Protein AF-A0A2D5C8Y4-F1 (afdb_monomer)

pLDDT: mean 77.14, std 19.07, range [32.47, 97.12]

Mean predicted aligned error: 12.43 Å

Solvent-accessible surface area (backbone atoms only — not comparable to full-atom values): 14912 Å² total; per-residue (Å²): 131,65,64,30,57,48,79,46,76,83,93,67,94,67,87,89,48,80,72,40,77,46,82,53,100,89,55,40,37,26,31,77,44,78,56,98,86,34,35,31,34,42,40,82,55,46,48,65,60,50,42,77,75,70,56,71,78,81,71,60,92,90,50,82,94,45,82,75,55,50,64,60,58,63,44,79,77,45,73,86,49,92,28,83,61,67,48,52,40,46,63,78,60,46,73,66,55,51,54,50,42,43,74,73,70,47,87,85,79,82,70,42,45,46,75,41,78,68,65,75,53,82,88,84,65,94,47,85,91,63,55,79,66,65,61,31,35,33,42,42,54,68,76,48,51,51,48,53,52,52,32,52,79,66,72,43,88,34,74,29,57,15,69,69,52,43,38,43,53,46,42,24,68,74,69,70,42,51,57,48,74,35,72,70,74,52,45,63,82,55,85,78,85,69,53,43,24,42,34,27,48,40,70,60,91,94,40,77,68,45,32,43,47,35,33,32,57,30,93,54,44,65,59,54,52,50,48,37,56,78,69,66,55,45,59,36,73,87,30,44,75,47,77,40,58,42,89,107

Foldseek 3Di:
DDQQKDKAADDDPDDQDAQDWDDDPVWIWGFPDDDPRITIIGTPDGPVVCCVPPNDLDDQPPDDDDPVVSVLQPACVVVPADASGDALLCSVDHPVNVVVCVVVVDDDADKDKDQDPQVNDDFDDDDLVPGQDRKIKIAGDPVRLVVQVVCVVVVNAAEARHPRRQQLNQCCVVVVDRTDIGSDQQAAPPDRRGHQKYKHFAEDPPDSVVRVVCNQVNPCVVVVVVVCVVVVFAGDSNTDMDMTGGPD

Radius of gyration: 19.9 Å; Cα contacts (8 Å, |Δi|>4): 360; chains: 1; bounding box: 45×40×56 Å

Sequence (248 aa):
MGNNIAKCLIRSTDRKVLNKKYELENFEFKIIKIENNTFHIHTNLAINEIIDKYGKTPLPPYIEDNSKKYKYYNNQFSSGGFSVASPTAGLHFTNKQIKILKKLGHDFVYINLDVNVDTFKPVTSKFLEDHDIHEEYYDIDESDFNKILKAKNKNINIYCIGTTSLRAVESAYLSGNLNGRTDYFIFPDTKINIPDYLITNFHAPKSSLLSIVANVYGAGWPKLYQYALNSGLKFLSFGDAVIFKVNE

Nearest PDB structures (foldseek):
  1wdi-assembly1_A  TM=7.616E-01  e=1.615E-11  Thermus thermophilus
  7une-assembly1_N  TM=6.429E-01  e=8.638E-01  Bos taurus
  9bra-assembly1_2  TM=6.412E-01  e=1.840E+00  Mus musculus
  7uzf-assembly1_C  TM=6.031E-01  e=1.960E+00  Rattus norvegicus
  8uiu-assembly1_C  TM=5.298E-01  e=6.093E+00  Neobacillus niacini

Structure (mmCIF, N/CA/C/O backbone):
data_AF-A0A2D5C8Y4-F1
#
_entry.id   AF-A0A2D5C8Y4-F1
#
loop_
_atom_site.group_PDB
_atom_site.id
_atom_site.type_symbol
_atom_site.label_atom_id
_atom_site.label_alt_id
_atom_site.label_comp_id
_atom_site.label_asym_id
_atom_site.label_entity_id
_atom_site.label_seq_id
_atom_site.pdbx_PDB_ins_code
_atom_site.Cartn_x
_atom_site.Cartn_y
_atom_site.Cartn_z
_atom_site.occupancy
_atom_site.B_iso_or_equiv
_atom_site.auth_seq_id
_atom_site.auth_comp_id
_atom_site.auth_asym_id
_atom_site.auth_atom_id
_atom_site.pdbx_PDB_model_num
ATOM 1 N N . MET A 1 1 ? 15.181 11.841 -17.925 1.00 44.88 1 MET A N 1
ATOM 2 C CA . MET A 1 1 ? 15.649 10.724 -18.780 1.00 44.88 1 MET A CA 1
ATOM 3 C C . MET A 1 1 ? 14.701 10.644 -19.967 1.00 44.88 1 MET A C 1
ATOM 5 O O . MET A 1 1 ? 13.525 10.897 -19.762 1.00 44.88 1 MET A O 1
ATOM 9 N N . GLY A 1 2 ? 15.193 10.433 -21.192 1.00 54.25 2 GLY A N 1
ATOM 10 C CA . GLY A 1 2 ? 14.342 10.494 -22.391 1.00 54.25 2 GLY A CA 1
ATOM 11 C C . GLY A 1 2 ? 13.210 9.463 -22.358 1.00 54.25 2 GLY A C 1
ATOM 12 O O . GLY A 1 2 ? 13.415 8.363 -21.848 1.00 54.25 2 GLY A O 1
ATOM 13 N N . ASN A 1 3 ? 12.055 9.807 -22.940 1.00 78.12 3 ASN A N 1
ATOM 14 C CA . ASN A 1 3 ? 10.843 8.971 -22.995 1.00 78.12 3 ASN A CA 1
ATOM 15 C C . ASN A 1 3 ? 11.040 7.581 -23.626 1.00 78.12 3 ASN A C 1
ATOM 17 O O . ASN A 1 3 ? 10.109 6.789 -23.613 1.00 78.12 3 ASN A O 1
ATOM 21 N N . ASN A 1 4 ? 12.220 7.270 -24.165 1.00 89.19 4 ASN A N 1
ATOM 22 C CA . ASN A 1 4 ? 12.513 6.038 -24.895 1.00 89.19 4 ASN A CA 1
ATOM 23 C C . ASN A 1 4 ? 13.393 5.062 -24.092 1.00 89.19 4 ASN A C 1
ATOM 25 O O . ASN A 1 4 ? 13.780 4.014 -24.616 1.00 89.19 4 ASN A O 1
ATOM 29 N N . ILE A 1 5 ? 13.750 5.391 -22.843 1.00 89.75 5 ILE A N 1
ATOM 30 C CA . ILE A 1 5 ? 14.576 4.540 -21.974 1.00 89.75 5 ILE A CA 1
ATOM 31 C C . ILE A 1 5 ? 13.728 3.969 -20.839 1.00 89.75 5 ILE A C 1
ATOM 33 O O . ILE A 1 5 ? 13.062 4.720 -20.133 1.00 89.75 5 ILE A O 1
ATOM 37 N N . ALA A 1 6 ? 13.816 2.657 -20.612 1.00 83.81 6 ALA A N 1
ATOM 38 C CA . ALA A 1 6 ? 13.156 1.985 -19.493 1.00 83.81 6 ALA A CA 1
ATOM 39 C C . ALA A 1 6 ? 14.076 0.977 -18.798 1.00 83.81 6 ALA A C 1
ATOM 41 O O . ALA A 1 6 ? 14.941 0.363 -19.426 1.00 83.81 6 ALA A O 1
ATOM 42 N N . LYS A 1 7 ? 13.849 0.780 -17.497 1.00 81.56 7 LYS A N 1
ATOM 43 C CA . LYS A 1 7 ? 14.389 -0.329 -16.702 1.00 81.56 7 LYS A CA 1
ATOM 44 C C . LYS A 1 7 ? 13.347 -1.456 -16.695 1.00 81.56 7 LYS A C 1
ATOM 46 O O . LYS A 1 7 ? 12.185 -1.198 -16.406 1.00 81.56 7 LYS A O 1
ATOM 51 N N . CYS A 1 8 ? 13.728 -2.686 -17.037 1.00 77.12 8 CYS A N 1
ATOM 52 C CA . CYS A 1 8 ? 12.790 -3.805 -17.192 1.00 77.12 8 CYS A CA 1
ATOM 53 C C . CYS A 1 8 ? 13.445 -5.180 -16.964 1.00 77.12 8 CYS A C 1
ATOM 55 O O . CYS A 1 8 ? 14.671 -5.313 -16.982 1.00 77.12 8 CYS A O 1
ATOM 57 N N . LEU A 1 9 ? 12.624 -6.223 -16.802 1.00 77.12 9 LEU A N 1
ATOM 58 C CA . LEU A 1 9 ? 13.051 -7.617 -16.968 1.00 77.12 9 LEU A CA 1
ATOM 59 C C . LEU A 1 9 ? 12.741 -8.092 -18.387 1.00 77.12 9 LEU A C 1
ATOM 61 O O . LEU A 1 9 ? 11.693 -7.773 -18.943 1.00 77.12 9 LEU A O 1
ATOM 65 N N . ILE A 1 10 ? 13.628 -8.915 -18.949 1.00 81.81 10 ILE A N 1
ATOM 66 C CA . ILE A 1 10 ? 13.452 -9.506 -20.279 1.00 81.81 10 ILE A CA 1
ATOM 67 C C . ILE A 1 10 ? 13.330 -11.022 -20.139 1.00 81.81 10 ILE A C 1
ATOM 69 O O . ILE A 1 10 ? 14.315 -11.723 -19.885 1.00 81.81 10 ILE A O 1
ATOM 73 N N . ARG A 1 11 ? 12.121 -11.546 -20.362 1.00 79.38 11 ARG A N 1
ATOM 74 C CA . ARG A 1 11 ? 11.873 -12.988 -20.474 1.00 79.38 11 ARG A CA 1
ATOM 75 C C . ARG A 1 11 ? 12.040 -13.417 -21.933 1.00 79.38 11 ARG A C 1
ATOM 77 O O . ARG A 1 11 ? 11.183 -13.154 -22.762 1.00 79.38 11 ARG A O 1
ATOM 84 N N . SER A 1 12 ? 13.152 -14.076 -22.239 1.00 80.56 12 SER A N 1
ATOM 85 C CA . SER A 1 12 ? 13.439 -14.650 -23.562 1.00 80.56 12 SER A CA 1
ATOM 86 C C . SER A 1 12 ? 14.371 -15.854 -23.414 1.00 80.56 12 SER A C 1
ATOM 88 O O . SER A 1 12 ? 15.114 -15.934 -22.431 1.00 80.56 12 SER A O 1
ATOM 90 N N . THR A 1 13 ? 14.354 -16.782 -24.368 1.00 77.56 13 THR A N 1
ATOM 91 C CA . THR A 1 13 ? 15.360 -17.851 -24.498 1.00 77.56 13 THR A CA 1
ATOM 92 C C . THR A 1 13 ? 16.686 -17.330 -25.047 1.00 77.56 13 THR A C 1
ATOM 94 O O . THR A 1 13 ? 17.729 -17.932 -24.806 1.00 77.56 13 THR A O 1
ATOM 97 N N . ASP A 1 14 ? 16.677 -16.177 -25.715 1.00 79.19 14 ASP A N 1
ATOM 98 C CA . ASP A 1 14 ? 17.872 -15.601 -26.316 1.00 79.19 14 ASP A CA 1
ATOM 99 C C . ASP A 1 14 ? 18.858 -15.078 -25.274 1.00 79.19 14 ASP A C 1
ATOM 101 O O . ASP A 1 14 ? 18.507 -14.639 -24.166 1.00 79.19 14 ASP A O 1
ATOM 105 N N . ARG A 1 15 ? 20.133 -15.061 -25.669 1.00 81.69 15 ARG A N 1
ATOM 106 C CA . ARG A 1 15 ? 21.187 -14.420 -24.888 1.00 81.69 15 ARG A CA 1
ATOM 107 C C . ARG A 1 15 ? 20.958 -12.906 -24.866 1.00 81.69 15 ARG A C 1
ATOM 109 O O . ARG A 1 15 ? 20.874 -12.265 -25.917 1.00 81.69 15 ARG A O 1
ATOM 116 N N . LYS A 1 16 ? 20.890 -12.340 -23.658 1.00 88.31 16 LYS A N 1
ATOM 117 C CA . LYS A 1 16 ? 20.788 -10.896 -23.409 1.00 88.31 16 LYS A CA 1
ATOM 118 C C . LYS A 1 16 ? 22.196 -10.306 -23.439 1.00 88.31 16 LYS A C 1
ATOM 120 O O . LYS A 1 16 ? 23.009 -10.629 -22.578 1.00 88.31 16 LYS A O 1
ATOM 125 N N . VAL A 1 17 ? 22.508 -9.520 -24.464 1.00 90.56 17 VAL A N 1
ATOM 126 C CA . VAL A 1 17 ? 23.856 -9.001 -24.729 1.00 90.56 17 VAL A CA 1
ATOM 127 C C . VAL A 1 17 ? 23.817 -7.480 -24.723 1.00 90.56 17 VAL A C 1
ATOM 129 O O . VAL A 1 17 ? 22.970 -6.869 -25.375 1.00 90.56 17 VAL A O 1
ATOM 132 N N . LEU A 1 18 ? 24.747 -6.870 -23.987 1.00 91.12 18 LEU A N 1
ATOM 133 C CA . LEU A 1 18 ? 24.910 -5.421 -23.948 1.00 91.12 18 LEU A CA 1
ATOM 134 C C . LEU A 1 18 ? 25.165 -4.883 -25.361 1.00 91.12 18 LEU A C 1
ATOM 136 O O . LEU A 1 18 ? 25.917 -5.470 -26.134 1.00 91.12 18 LEU A O 1
ATOM 140 N N . ASN A 1 19 ? 24.539 -3.761 -25.695 1.00 90.19 19 ASN A N 1
ATOM 141 C CA . ASN A 1 19 ? 24.585 -3.104 -26.997 1.00 90.19 19 ASN A CA 1
ATOM 142 C C . ASN A 1 19 ? 24.020 -3.898 -28.184 1.00 90.19 19 ASN A C 1
ATOM 144 O O . ASN A 1 19 ? 24.042 -3.384 -29.304 1.00 90.19 19 ASN A O 1
ATOM 148 N N . LYS A 1 20 ? 23.461 -5.092 -27.970 1.00 90.88 20 LYS A N 1
ATOM 149 C CA . LYS A 1 20 ? 22.749 -5.813 -29.024 1.00 90.88 20 LYS A CA 1
ATOM 150 C C . LYS A 1 20 ? 21.377 -5.178 -29.262 1.00 90.88 20 LYS A C 1
ATOM 152 O O . LYS A 1 20 ? 20.681 -4.810 -28.312 1.00 90.88 20 LYS A O 1
ATOM 157 N N . LYS A 1 21 ? 21.019 -5.057 -30.540 1.00 92.00 21 LYS A N 1
ATOM 158 C CA . LYS A 1 21 ? 19.693 -4.653 -31.007 1.00 92.00 21 LYS A CA 1
ATOM 159 C C . LYS A 1 21 ? 18.791 -5.885 -31.103 1.00 92.00 21 LYS A C 1
ATOM 161 O O . LYS A 1 21 ? 19.231 -6.936 -31.571 1.00 92.00 21 LYS A O 1
ATOM 166 N N . TYR A 1 22 ? 17.560 -5.743 -30.638 1.00 91.06 22 TYR A N 1
ATOM 167 C CA . TYR A 1 22 ? 16.509 -6.749 -30.669 1.00 91.06 22 TYR A CA 1
ATOM 168 C C . TYR A 1 22 ? 15.324 -6.162 -31.424 1.00 91.06 22 TYR A C 1
ATOM 170 O O . TYR A 1 22 ? 14.857 -5.072 -31.092 1.00 91.06 22 TYR A O 1
ATOM 178 N N . GLU A 1 23 ? 14.860 -6.882 -32.437 1.00 91.44 23 GLU A N 1
ATOM 179 C CA . GLU A 1 23 ? 13.726 -6.490 -33.270 1.00 91.44 23 GLU A CA 1
ATOM 180 C C . GLU A 1 23 ? 12.550 -7.405 -32.927 1.00 91.44 23 GLU A C 1
ATOM 182 O O . GLU A 1 23 ? 12.668 -8.629 -32.986 1.00 91.44 23 GLU A O 1
ATOM 187 N N . LEU A 1 24 ? 11.443 -6.807 -32.492 1.00 88.44 24 LEU A N 1
ATOM 188 C CA . LEU A 1 24 ? 10.166 -7.480 -32.276 1.00 88.44 24 LEU A CA 1
ATOM 189 C C . LEU A 1 24 ? 9.207 -7.051 -33.390 1.00 88.44 24 LEU A C 1
ATOM 191 O O . LEU A 1 24 ? 9.425 -6.035 -34.043 1.00 88.44 24 LEU A O 1
ATOM 195 N N . GLU A 1 25 ? 8.094 -7.765 -33.555 1.00 86.81 25 GLU A N 1
ATOM 196 C CA . GLU A 1 25 ? 7.068 -7.413 -34.552 1.00 86.81 25 GLU A CA 1
ATOM 197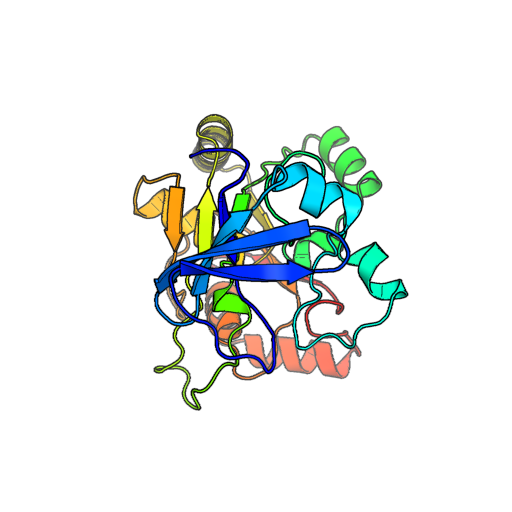 C C . GLU A 1 25 ? 6.522 -5.981 -34.385 1.00 86.81 25 GLU A C 1
ATOM 199 O O . GLU A 1 25 ? 6.120 -5.349 -35.357 1.00 86.81 25 GLU A O 1
ATOM 204 N N . ASN A 1 26 ? 6.521 -5.460 -33.152 1.00 89.38 26 ASN A N 1
ATOM 205 C CA . ASN A 1 26 ? 5.845 -4.211 -32.792 1.00 89.38 26 ASN A CA 1
ATOM 206 C C . ASN A 1 26 ? 6.779 -3.020 -32.529 1.00 89.38 26 ASN A C 1
ATOM 208 O O . ASN A 1 26 ? 6.343 -1.874 -32.641 1.00 89.38 26 ASN A O 1
ATOM 212 N N . PHE A 1 27 ? 8.016 -3.276 -32.100 1.00 92.44 27 PHE A N 1
ATOM 213 C CA . PHE A 1 27 ? 9.023 -2.261 -31.782 1.00 92.44 27 PHE A CA 1
ATOM 214 C C . PHE A 1 27 ? 10.407 -2.910 -31.676 1.00 92.44 27 PHE A C 1
ATOM 216 O O . PHE A 1 27 ? 10.551 -4.131 -31.654 1.00 92.44 27 PHE A O 1
ATOM 223 N N . GLU A 1 28 ? 11.442 -2.091 -31.568 1.00 93.56 28 GLU A N 1
ATOM 224 C CA . GLU A 1 28 ? 12.832 -2.534 -31.479 1.00 93.56 28 GLU A CA 1
ATOM 225 C C . GLU A 1 28 ? 13.508 -1.856 -30.288 1.00 93.56 28 GLU A C 1
ATOM 227 O O . GLU A 1 28 ? 13.196 -0.721 -29.909 1.00 93.56 28 GLU A O 1
ATOM 232 N N . PHE A 1 29 ? 14.433 -2.576 -29.658 1.00 94.88 29 PHE A N 1
ATOM 233 C CA . PHE A 1 29 ? 15.136 -2.082 -28.485 1.00 94.88 29 PHE A CA 1
ATOM 234 C C . PHE A 1 29 ? 16.599 -2.515 -28.460 1.00 94.88 29 PHE A C 1
ATOM 236 O O . PHE A 1 29 ? 16.999 -3.524 -29.039 1.00 94.88 29 PHE A O 1
ATOM 243 N N . LYS A 1 30 ? 17.418 -1.745 -27.750 1.00 95.19 30 LYS A N 1
ATOM 244 C CA . LYS A 1 30 ? 18.830 -2.030 -27.493 1.00 95.19 30 LYS A CA 1
ATOM 245 C C . LYS A 1 30 ? 19.063 -2.096 -25.995 1.00 95.19 30 LYS A C 1
ATOM 247 O O . LYS A 1 30 ? 18.650 -1.194 -25.272 1.00 95.19 30 LYS A O 1
ATOM 252 N N . ILE A 1 31 ? 19.762 -3.127 -25.528 1.00 93.31 31 ILE A N 1
ATOM 253 C CA . ILE A 1 31 ? 20.179 -3.204 -24.122 1.00 93.31 31 ILE A CA 1
ATOM 254 C C . ILE A 1 31 ? 21.351 -2.240 -23.922 1.00 93.31 31 ILE A C 1
ATOM 256 O O . ILE A 1 31 ? 22.417 -2.438 -24.501 1.00 93.31 31 ILE A O 1
ATOM 260 N N . ILE A 1 32 ? 21.160 -1.204 -23.110 1.00 93.25 32 ILE A N 1
ATOM 261 C CA . ILE A 1 32 ? 22.169 -0.169 -22.832 1.00 93.25 32 ILE A CA 1
ATOM 262 C C . ILE A 1 32 ? 22.861 -0.356 -21.475 1.00 93.25 32 ILE A C 1
ATOM 264 O O . ILE A 1 32 ? 23.950 0.172 -21.277 1.00 93.25 32 ILE A O 1
ATOM 268 N N . LYS A 1 33 ? 22.266 -1.123 -20.549 1.00 88.94 33 LYS A N 1
ATOM 269 C CA . LYS A 1 33 ? 22.867 -1.487 -19.253 1.00 88.94 33 LYS A CA 1
ATOM 270 C C . LYS A 1 33 ? 22.301 -2.815 -18.745 1.00 88.94 33 LYS A C 1
ATOM 272 O O . LYS A 1 33 ? 21.135 -3.114 -18.999 1.00 88.94 33 LYS A O 1
ATOM 277 N N . ILE A 1 34 ? 23.111 -3.582 -18.015 1.00 85.06 34 ILE A N 1
ATOM 278 C CA . ILE A 1 34 ? 22.705 -4.820 -17.333 1.00 85.06 34 ILE A CA 1
ATOM 279 C C . ILE A 1 34 ? 23.118 -4.705 -15.861 1.00 85.06 34 ILE A C 1
ATOM 281 O O . ILE A 1 34 ? 24.295 -4.498 -15.579 1.00 85.06 34 ILE A O 1
ATOM 285 N N . GLU A 1 35 ? 22.166 -4.847 -14.940 1.00 77.69 35 GLU A N 1
ATOM 286 C CA . GLU A 1 35 ? 22.375 -4.790 -13.485 1.00 77.69 35 GLU A CA 1
ATOM 287 C C . GLU A 1 35 ? 21.558 -5.889 -12.796 1.00 77.69 35 GLU A C 1
ATOM 289 O O . GLU A 1 35 ? 20.335 -5.861 -12.859 1.00 77.69 35 GLU A O 1
ATOM 294 N N . ASN A 1 36 ? 22.195 -6.861 -12.132 1.00 67.94 36 ASN A N 1
ATOM 295 C CA . ASN A 1 36 ? 21.524 -7.868 -11.286 1.00 67.94 36 ASN A CA 1
ATOM 296 C C . ASN A 1 36 ? 20.249 -8.500 -11.900 1.00 67.94 36 ASN A C 1
ATOM 298 O O . ASN A 1 36 ? 19.191 -8.571 -11.266 1.00 67.94 36 ASN A O 1
ATOM 302 N N . ASN A 1 37 ? 20.367 -8.979 -13.147 1.00 68.25 37 ASN A N 1
ATOM 303 C CA . ASN A 1 37 ? 19.288 -9.567 -13.960 1.00 68.25 37 ASN A CA 1
ATOM 304 C C . ASN A 1 37 ? 18.191 -8.582 -14.417 1.00 68.25 37 ASN A C 1
ATOM 306 O O . ASN A 1 37 ? 17.174 -9.002 -14.963 1.00 68.25 37 ASN A O 1
ATOM 310 N N . THR A 1 38 ? 18.422 -7.284 -14.238 1.00 71.19 38 THR A N 1
ATOM 311 C CA . THR A 1 38 ? 17.610 -6.179 -14.750 1.00 71.19 38 THR A CA 1
ATOM 312 C C . THR A 1 38 ? 18.307 -5.497 -15.923 1.00 71.19 38 THR A C 1
ATOM 314 O O . THR A 1 38 ? 19.536 -5.402 -15.972 1.00 71.19 38 THR A O 1
ATOM 317 N N . PHE A 1 39 ? 17.522 -5.014 -16.884 1.00 82.81 39 PHE A N 1
ATOM 318 C CA . PHE A 1 39 ? 18.009 -4.450 -18.137 1.00 82.81 39 PHE A CA 1
ATOM 319 C C . PHE A 1 39 ? 17.528 -3.014 -18.290 1.00 82.81 39 PHE A C 1
ATOM 321 O O . PHE A 1 39 ? 16.339 -2.732 -18.149 1.00 82.81 39 PHE A O 1
ATOM 328 N N . HIS A 1 40 ? 18.442 -2.113 -18.635 1.00 88.12 40 HIS A N 1
ATOM 329 C CA . HIS A 1 40 ? 18.064 -0.816 -19.177 1.00 88.12 40 HIS A CA 1
ATOM 330 C C . HIS A 1 40 ? 18.024 -0.948 -20.689 1.00 88.12 40 HIS A C 1
ATOM 332 O O . HIS A 1 40 ? 19.017 -1.352 -21.303 1.00 88.12 40 HIS A O 1
ATOM 338 N N . ILE A 1 41 ? 16.885 -0.612 -21.278 1.00 92.50 41 ILE A N 1
ATOM 339 C CA . ILE A 1 41 ? 16.673 -0.659 -22.718 1.00 92.50 41 ILE A CA 1
ATOM 340 C C . ILE A 1 41 ? 16.469 0.746 -23.267 1.00 92.50 41 ILE A C 1
ATOM 342 O O . ILE A 1 41 ? 15.863 1.590 -22.613 1.00 92.50 41 ILE A O 1
ATOM 346 N N . HIS A 1 42 ? 16.972 0.978 -24.474 1.00 94.19 42 HIS A N 1
ATOM 347 C CA . HIS A 1 42 ? 16.607 2.114 -25.307 1.00 94.19 42 HIS A CA 1
ATOM 348 C C . HIS A 1 42 ? 15.742 1.604 -26.456 1.00 94.19 42 HIS A C 1
ATOM 350 O O . HIS A 1 42 ? 16.161 0.703 -27.182 1.00 94.19 42 HIS A O 1
ATOM 356 N N . THR A 1 43 ? 14.555 2.169 -26.614 1.00 94.38 43 THR A N 1
ATOM 357 C CA . THR A 1 43 ? 13.551 1.769 -27.608 1.00 94.38 43 THR A CA 1
ATOM 358 C C . THR A 1 43 ? 13.488 2.775 -28.759 1.00 94.38 43 THR A C 1
ATOM 360 O O . THR A 1 43 ? 13.930 3.918 -28.620 1.00 94.38 43 THR A O 1
ATOM 363 N N . ASN A 1 44 ? 13.006 2.351 -29.928 1.00 93.31 44 ASN A N 1
ATOM 364 C CA . ASN A 1 44 ? 12.793 3.260 -31.062 1.00 93.31 44 ASN A CA 1
ATOM 365 C C . ASN A 1 44 ? 11.515 4.107 -30.937 1.00 93.31 44 ASN A C 1
ATOM 367 O O . ASN A 1 44 ? 11.434 5.163 -31.556 1.00 93.31 44 ASN A O 1
ATOM 371 N N . LEU A 1 45 ? 10.548 3.665 -30.132 1.00 91.06 45 LEU A N 1
ATOM 372 C CA . LEU A 1 45 ? 9.317 4.391 -29.806 1.00 91.06 45 LEU A CA 1
ATOM 373 C C . LEU A 1 45 ? 9.377 4.947 -28.380 1.00 91.06 45 LEU A C 1
ATOM 375 O O . LEU A 1 45 ? 10.244 4.566 -27.596 1.00 91.06 45 LEU A O 1
ATOM 379 N N . ALA A 1 46 ? 8.453 5.837 -28.021 1.00 89.06 46 ALA A N 1
ATOM 380 C CA . ALA A 1 46 ? 8.320 6.251 -26.629 1.00 89.06 46 ALA A CA 1
ATOM 381 C C . ALA A 1 46 ? 7.782 5.087 -25.778 1.00 89.06 46 ALA A C 1
ATOM 383 O O . ALA A 1 46 ? 6.859 4.378 -26.176 1.00 89.06 46 ALA A O 1
ATOM 384 N N . ILE A 1 47 ? 8.322 4.911 -24.572 1.00 85.31 47 ILE A N 1
ATOM 385 C CA . ILE A 1 47 ? 7.930 3.848 -23.637 1.00 85.31 47 ILE A CA 1
ATOM 386 C C . ILE A 1 47 ? 6.433 3.913 -23.329 1.00 85.31 47 ILE A C 1
ATOM 388 O O . ILE A 1 47 ? 5.776 2.877 -23.332 1.00 85.31 47 ILE A O 1
ATOM 392 N N . ASN A 1 48 ? 5.880 5.114 -23.140 1.00 76.06 48 ASN A N 1
ATOM 393 C CA . ASN A 1 48 ? 4.448 5.287 -22.885 1.00 76.06 48 ASN A CA 1
ATOM 394 C C . ASN A 1 48 ? 3.597 4.785 -24.059 1.00 76.06 48 ASN A C 1
ATOM 396 O O . ASN A 1 48 ? 2.634 4.068 -23.833 1.00 76.06 48 ASN A O 1
ATOM 400 N N . GLU A 1 49 ? 3.996 5.044 -25.309 1.00 83.88 49 GLU A N 1
ATOM 401 C CA . GLU A 1 49 ? 3.278 4.534 -26.488 1.00 83.88 49 GLU A CA 1
ATOM 402 C C . GLU A 1 49 ? 3.326 3.002 -26.568 1.00 83.88 49 GLU A C 1
ATOM 404 O O . GLU A 1 49 ? 2.341 2.358 -26.935 1.00 83.88 49 GLU A O 1
ATOM 409 N N . ILE A 1 50 ? 4.465 2.403 -26.201 1.00 84.81 50 ILE A N 1
ATOM 410 C CA . ILE A 1 50 ? 4.619 0.945 -26.146 1.00 84.81 50 ILE A CA 1
ATOM 411 C C . ILE A 1 50 ? 3.703 0.358 -25.061 1.00 84.81 50 ILE A C 1
ATOM 413 O O . ILE A 1 50 ? 3.015 -0.633 -25.315 1.00 84.81 50 ILE A O 1
ATOM 417 N N . ILE A 1 51 ? 3.680 0.959 -23.867 1.00 80.62 51 ILE A N 1
ATOM 418 C CA . ILE A 1 51 ? 2.840 0.517 -22.746 1.00 80.62 51 ILE A CA 1
ATOM 419 C C . ILE A 1 51 ? 1.355 0.685 -23.084 1.00 80.62 51 ILE A C 1
ATOM 421 O O . ILE A 1 51 ? 0.593 -0.259 -22.901 1.00 80.62 51 ILE A O 1
ATOM 425 N N . ASP A 1 52 ? 0.950 1.825 -23.637 1.00 73.31 52 ASP A N 1
ATOM 426 C CA . ASP A 1 52 ? -0.451 2.114 -23.955 1.00 73.31 52 ASP A CA 1
ATOM 427 C C . ASP A 1 52 ? -1.002 1.174 -25.032 1.00 73.31 52 ASP A C 1
ATOM 429 O O . ASP A 1 52 ? -2.159 0.753 -24.975 1.00 73.31 52 ASP A O 1
ATOM 433 N N . LYS A 1 53 ? -0.173 0.820 -26.021 1.00 77.69 53 LYS A N 1
ATOM 434 C CA . LYS A 1 53 ? -0.605 0.018 -27.170 1.00 77.69 53 LYS A CA 1
ATOM 435 C C . LYS A 1 53 ? -0.456 -1.488 -26.957 1.00 77.69 53 LYS A C 1
ATOM 437 O O . LYS A 1 53 ? -1.266 -2.257 -27.475 1.00 77.69 53 LYS A O 1
ATOM 442 N N . TYR A 1 54 ? 0.577 -1.918 -26.233 1.00 81.75 54 TYR A N 1
ATOM 443 C CA . TYR A 1 54 ? 0.951 -3.335 -26.120 1.00 81.75 54 TYR A CA 1
ATOM 444 C C . TYR A 1 54 ? 1.088 -3.828 -24.674 1.00 81.75 54 TYR A C 1
ATOM 446 O O . TYR A 1 54 ? 1.213 -5.035 -24.448 1.00 81.75 54 TYR A O 1
ATOM 454 N N . GLY A 1 55 ? 1.085 -2.924 -23.695 1.00 74.06 55 GLY A N 1
ATOM 455 C CA . GLY A 1 55 ? 1.255 -3.248 -22.288 1.00 74.06 55 GLY A CA 1
ATOM 456 C C . GLY A 1 55 ? 0.093 -4.064 -21.730 1.00 74.06 55 GLY A C 1
ATOM 457 O O . GLY A 1 55 ? -1.081 -3.834 -22.018 1.00 74.06 55 GLY A O 1
ATOM 458 N N . LYS A 1 56 ? 0.432 -5.033 -20.881 1.00 66.56 56 LYS A N 1
ATOM 459 C CA . LYS A 1 56 ? -0.517 -5.722 -20.007 1.00 66.56 56 LYS A CA 1
ATOM 460 C C . LYS A 1 56 ? 0.053 -5.707 -18.603 1.00 66.56 56 LYS A C 1
ATOM 462 O O . LYS A 1 56 ? 1.199 -6.101 -18.405 1.00 66.56 56 LYS A O 1
ATOM 467 N N . THR A 1 57 ? -0.756 -5.289 -17.640 1.00 58.50 57 THR A N 1
ATOM 468 C CA . THR A 1 57 ? -0.410 -5.364 -16.221 1.00 58.50 57 THR A CA 1
ATOM 469 C C . THR A 1 57 ? -0.071 -6.807 -15.845 1.00 58.50 57 THR A C 1
ATOM 471 O O . THR A 1 57 ? -0.932 -7.672 -15.997 1.00 58.50 57 THR A O 1
ATOM 474 N N . PRO A 1 58 ? 1.146 -7.123 -15.381 1.00 54.75 58 PRO A N 1
ATOM 475 C CA . PRO A 1 58 ? 1.449 -8.478 -14.951 1.00 54.75 58 PRO A CA 1
ATOM 476 C C . PRO A 1 58 ? 0.586 -8.832 -13.735 1.00 54.75 58 PRO A C 1
ATOM 478 O O . PRO A 1 58 ? 0.529 -8.079 -12.762 1.00 54.75 58 PRO A O 1
ATOM 481 N N . LEU A 1 59 ? -0.081 -9.988 -13.780 1.00 47.25 59 LEU A N 1
ATOM 482 C CA . LEU A 1 59 ? -0.639 -10.577 -12.569 1.00 47.25 59 LEU A CA 1
ATOM 483 C C . LEU A 1 59 ? 0.519 -11.148 -11.729 1.00 47.25 59 LEU A C 1
ATOM 485 O O . LEU A 1 59 ? 1.454 -11.718 -12.300 1.00 47.25 59 LEU A O 1
ATOM 489 N N . PRO A 1 60 ? 0.488 -11.012 -10.392 1.00 47.16 60 PRO A N 1
ATOM 490 C CA . PRO A 1 60 ? 1.437 -11.671 -9.507 1.00 47.16 60 PRO A CA 1
ATOM 491 C C . PRO A 1 60 ? 1.628 -13.161 -9.847 1.00 47.16 60 PRO A C 1
ATOM 493 O O . PRO A 1 60 ? 0.656 -13.832 -10.194 1.00 47.16 60 PRO A O 1
ATOM 496 N N . PRO A 1 61 ? 2.849 -13.715 -9.721 1.00 37.00 61 PRO A N 1
ATOM 497 C CA . PRO A 1 61 ? 3.217 -15.027 -10.276 1.00 37.00 61 PRO A CA 1
ATOM 498 C C . PRO A 1 61 ? 2.456 -16.210 -9.658 1.00 37.00 61 PRO A C 1
ATOM 500 O O . PRO A 1 61 ? 2.394 -17.286 -10.244 1.00 37.00 61 PRO A O 1
ATOM 503 N N . TYR A 1 62 ? 1.863 -16.012 -8.481 1.00 40.31 62 TYR A N 1
ATOM 504 C CA . TYR A 1 62 ? 1.009 -16.981 -7.790 1.00 40.31 62 TYR A CA 1
ATOM 505 C C . TYR A 1 62 ? -0.459 -16.938 -8.257 1.00 40.31 62 TYR A C 1
ATOM 507 O O . TYR A 1 62 ? -1.296 -17.682 -7.746 1.00 40.31 62 TYR A O 1
ATOM 515 N N . ILE A 1 63 ? -0.802 -16.058 -9.201 1.00 42.78 63 ILE A N 1
ATOM 516 C CA . ILE A 1 63 ? -2.140 -15.929 -9.767 1.00 42.78 63 ILE A CA 1
ATOM 517 C C . ILE A 1 63 ? -2.145 -16.598 -11.132 1.00 42.78 63 ILE A C 1
ATOM 519 O O . ILE A 1 63 ? -1.468 -16.172 -12.060 1.00 42.78 63 ILE A O 1
ATOM 523 N N . GLU A 1 64 ? -2.976 -17.627 -11.256 1.00 43.22 64 GLU A N 1
ATOM 524 C CA . GLU A 1 64 ? -3.255 -18.260 -12.539 1.00 43.22 64 GLU A CA 1
ATOM 525 C C . GLU A 1 64 ? -3.793 -17.222 -13.538 1.00 43.22 64 GLU A C 1
ATOM 527 O O . GLU A 1 64 ? -4.797 -16.549 -13.249 1.00 43.22 64 GLU A O 1
ATOM 532 N N . ASP A 1 65 ? -3.093 -17.097 -14.671 1.00 47.56 65 ASP A N 1
ATOM 533 C CA . ASP A 1 65 ? -3.339 -16.136 -15.748 1.00 47.56 65 ASP A CA 1
ATOM 534 C C . ASP A 1 65 ? -4.719 -16.385 -16.374 1.00 47.56 65 ASP A C 1
ATOM 536 O O . ASP A 1 65 ? -4.921 -17.246 -17.229 1.00 47.56 65 ASP A O 1
ATOM 540 N N . ASN A 1 66 ? -5.714 -15.661 -15.862 1.00 49.44 66 ASN A N 1
ATOM 541 C CA . ASN A 1 66 ? -7.096 -15.741 -16.301 1.00 49.44 66 ASN A CA 1
ATOM 542 C C . ASN A 1 66 ? -7.604 -14.330 -16.589 1.00 49.44 66 ASN A C 1
ATOM 544 O O . ASN A 1 66 ? -7.649 -13.474 -15.699 1.00 49.44 66 ASN A O 1
ATOM 548 N N . SER A 1 67 ? -8.055 -14.111 -17.823 1.00 46.41 67 SER A N 1
ATOM 549 C CA . SER A 1 67 ? -8.536 -12.826 -18.343 1.00 46.41 67 SER A CA 1
ATOM 550 C C . SER A 1 67 ? -9.606 -12.150 -17.474 1.00 46.41 67 SER A C 1
ATOM 552 O O . SER A 1 67 ? -9.680 -10.923 -17.434 1.00 46.41 67 SER A O 1
ATOM 554 N N . LYS A 1 68 ? -10.402 -12.910 -16.707 1.00 47.91 68 LYS A N 1
ATOM 555 C CA . LYS A 1 68 ? -11.403 -12.352 -15.779 1.00 47.91 68 LYS A CA 1
ATOM 556 C C . LYS A 1 68 ? -10.783 -11.671 -14.551 1.00 47.91 68 LYS A C 1
ATOM 558 O O . LYS A 1 68 ? -11.378 -10.729 -14.031 1.00 47.91 68 LYS A O 1
ATOM 563 N N . LYS A 1 69 ? -9.601 -12.104 -14.093 1.00 44.03 69 LYS A N 1
ATOM 564 C CA . LYS A 1 69 ? -8.913 -11.563 -12.900 1.00 44.03 69 LYS A CA 1
ATOM 565 C C . LYS A 1 69 ? -8.248 -10.210 -13.167 1.00 44.03 69 LYS A C 1
ATOM 567 O O . LYS A 1 69 ? -8.187 -9.377 -12.267 1.00 44.03 69 LYS A O 1
ATOM 572 N N . TYR A 1 70 ? -7.871 -9.945 -14.418 1.00 42.78 70 TYR A N 1
ATOM 573 C CA . TYR A 1 70 ? -7.348 -8.646 -14.858 1.00 42.78 70 TYR A CA 1
ATOM 574 C C . TYR A 1 70 ? -8.310 -7.489 -14.585 1.00 42.78 70 TYR A C 1
ATOM 576 O O . TYR A 1 70 ? -7.867 -6.405 -14.227 1.00 42.78 70 TYR A O 1
ATOM 584 N N . LYS A 1 71 ? -9.627 -7.715 -14.691 1.00 45.47 71 LYS A N 1
ATOM 585 C CA . LYS A 1 71 ? -10.643 -6.682 -14.433 1.00 45.47 71 LYS A CA 1
ATOM 586 C C . LYS A 1 71 ? -10.690 -6.237 -12.965 1.00 45.47 71 LYS A C 1
ATOM 588 O O . LYS A 1 71 ? -11.086 -5.111 -12.688 1.00 45.47 71 LYS A O 1
ATOM 593 N N . TYR A 1 72 ? -10.314 -7.121 -12.042 1.00 46.12 72 TYR A N 1
ATOM 594 C CA . TYR A 1 72 ? -10.254 -6.824 -10.610 1.00 46.12 72 TYR A CA 1
ATOM 595 C C . TYR A 1 72 ? -8.895 -6.251 -10.204 1.00 46.12 72 TYR A C 1
ATOM 597 O O . TYR A 1 72 ? -8.843 -5.416 -9.312 1.00 46.12 72 TYR A O 1
ATOM 605 N N . TYR A 1 73 ? -7.818 -6.679 -10.869 1.00 42.38 73 TYR A N 1
ATOM 606 C CA . TYR A 1 73 ? -6.453 -6.228 -10.592 1.00 42.38 73 TYR A CA 1
ATOM 607 C C . TYR A 1 73 ? -6.160 -4.831 -11.168 1.00 42.38 73 TYR A C 1
ATOM 609 O O . TYR A 1 73 ? -5.600 -3.986 -10.479 1.00 42.38 73 TYR A O 1
ATOM 617 N N . ASN A 1 74 ? -6.629 -4.548 -12.390 1.00 46.62 74 ASN A N 1
ATOM 618 C CA . ASN A 1 74 ? -6.640 -3.205 -12.974 1.00 46.62 74 ASN A CA 1
ATOM 619 C C . ASN A 1 74 ? -7.832 -2.417 -12.423 1.00 46.62 74 ASN A C 1
ATOM 621 O O . ASN A 1 74 ? -8.825 -2.178 -13.116 1.00 46.62 74 ASN A O 1
ATOM 625 N N . ASN A 1 75 ? -7.769 -2.066 -11.142 1.00 45.62 75 ASN A N 1
ATOM 626 C CA . ASN A 1 75 ? -8.731 -1.146 -10.561 1.00 45.62 75 ASN A CA 1
ATOM 627 C C . ASN A 1 75 ? -8.428 0.296 -11.024 1.00 45.62 75 ASN A C 1
ATOM 629 O O . ASN A 1 75 ? -7.326 0.627 -11.448 1.00 45.62 75 ASN A O 1
ATOM 633 N N . GLN A 1 76 ? -9.416 1.187 -10.938 1.00 46.16 76 GLN A N 1
ATOM 634 C CA . GLN A 1 76 ? -9.269 2.596 -11.338 1.00 46.16 76 GLN A CA 1
ATOM 635 C C . GLN A 1 76 ? -8.350 3.417 -10.401 1.00 46.16 76 GLN A C 1
ATOM 637 O O . GLN A 1 76 ? -8.324 4.638 -10.506 1.00 46.16 76 GLN A O 1
ATOM 642 N N . PHE A 1 77 ? -7.596 2.795 -9.485 1.00 45.47 77 PHE A N 1
ATOM 643 C CA . PHE A 1 77 ? -6.544 3.495 -8.736 1.00 45.47 77 PHE A CA 1
ATOM 644 C C . PHE A 1 77 ? -5.280 3.693 -9.588 1.00 45.47 77 PHE A C 1
ATOM 646 O O . PHE A 1 77 ? -4.441 4.512 -9.235 1.00 45.47 77 PHE A O 1
ATOM 653 N N . SER A 1 78 ? -5.173 3.006 -10.733 1.00 43.97 78 SER A N 1
ATOM 654 C CA . SER A 1 78 ? -4.123 3.221 -11.735 1.00 43.97 78 SER A CA 1
ATOM 655 C C . SER A 1 78 ? -4.380 4.426 -12.654 1.00 43.97 78 SER A C 1
ATOM 657 O O . SER A 1 78 ? -3.510 4.799 -13.436 1.00 43.97 78 SER A O 1
ATOM 659 N N . SER A 1 79 ? -5.562 5.058 -12.601 1.00 38.03 79 SER A N 1
ATOM 660 C CA . SER A 1 79 ? -5.828 6.283 -13.366 1.00 38.03 79 SER A CA 1
ATOM 661 C C . SER A 1 79 ? -5.413 7.511 -12.556 1.00 38.03 79 SER A C 1
ATOM 663 O O . SER A 1 79 ? -6.225 8.066 -11.817 1.00 38.03 79 SER A O 1
ATOM 665 N N . GLY A 1 80 ? -4.144 7.910 -12.697 1.00 38.47 80 GLY A N 1
ATOM 666 C CA . GLY A 1 80 ? -3.584 9.144 -12.125 1.00 38.47 80 GLY A CA 1
ATOM 667 C C . GLY A 1 80 ? -2.225 9.010 -11.425 1.00 38.47 80 GLY A C 1
ATOM 668 O O . GLY A 1 80 ? -1.667 10.031 -11.042 1.00 38.47 80 GLY A O 1
ATOM 669 N N . GLY A 1 81 ? -1.679 7.797 -11.280 1.00 36.66 81 GLY A N 1
ATOM 670 C CA . GLY A 1 81 ? -0.376 7.545 -10.652 1.00 36.66 81 GLY A CA 1
ATOM 671 C C . GLY A 1 81 ? 0.357 6.361 -11.291 1.00 36.66 81 GLY A C 1
ATOM 672 O O . GLY A 1 81 ? -0.263 5.500 -11.910 1.00 36.66 81 GLY A O 1
ATOM 673 N N . PHE A 1 82 ? 1.685 6.332 -11.150 1.00 32.47 82 PHE A N 1
ATOM 674 C CA . PHE A 1 82 ? 2.614 5.395 -11.807 1.00 32.47 82 PHE A CA 1
ATOM 675 C C . PHE A 1 82 ? 2.520 3.929 -11.336 1.00 32.47 82 PHE A C 1
ATOM 677 O O . PHE A 1 82 ? 3.245 3.076 -11.850 1.00 32.47 82 PHE A O 1
ATOM 684 N N . SER A 1 83 ? 1.655 3.599 -10.373 1.00 37.34 83 SER A N 1
ATOM 685 C CA . SER A 1 83 ? 1.596 2.243 -9.826 1.00 37.34 83 SER A CA 1
ATOM 686 C C . SER A 1 83 ? 0.680 1.329 -10.644 1.00 37.34 83 SER A C 1
ATOM 688 O O . SER A 1 83 ? -0.540 1.487 -10.694 1.00 37.34 83 SER A O 1
ATOM 690 N N . VAL A 1 84 ? 1.300 0.326 -11.265 1.00 35.59 84 VAL A N 1
ATOM 691 C CA . VAL A 1 84 ? 0.661 -0.745 -12.047 1.00 35.59 84 VAL A CA 1
ATOM 692 C C . VAL A 1 84 ? 0.000 -1.805 -11.135 1.00 35.59 84 VAL A C 1
ATOM 694 O O . VAL A 1 84 ? -0.729 -2.671 -11.617 1.00 35.59 84 VAL A O 1
ATOM 697 N N . ALA A 1 85 ? 0.200 -1.732 -9.812 1.00 43.41 85 ALA A N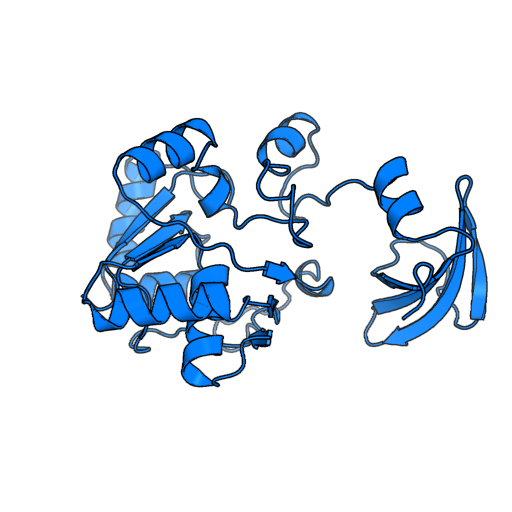 1
ATOM 698 C CA . ALA A 1 85 ? -0.344 -2.673 -8.834 1.00 43.41 85 ALA A CA 1
ATOM 699 C C . ALA A 1 85 ? -0.864 -1.945 -7.580 1.00 43.41 85 ALA A C 1
ATOM 701 O O . ALA A 1 85 ? -0.101 -1.542 -6.708 1.00 43.41 85 ALA A O 1
ATOM 702 N N . SER A 1 86 ? -2.187 -1.817 -7.461 1.00 50.16 86 SER A N 1
ATOM 703 C CA . SER A 1 86 ? -2.822 -1.408 -6.203 1.00 50.16 86 SER A CA 1
ATOM 704 C C . SER A 1 86 ? -2.599 -2.502 -5.142 1.00 50.16 86 SER A C 1
ATOM 706 O O . SER A 1 86 ? -2.702 -3.685 -5.490 1.00 50.16 86 SER A O 1
ATOM 708 N N . PRO A 1 87 ? -2.326 -2.166 -3.862 1.00 60.38 87 PRO A N 1
ATOM 709 C CA . PRO A 1 87 ? -2.294 -3.160 -2.793 1.00 60.38 87 PRO A CA 1
ATOM 710 C C . PRO A 1 87 ? -3.562 -4.010 -2.855 1.00 60.38 87 PRO A C 1
ATOM 712 O O . PRO A 1 87 ? -4.662 -3.474 -2.983 1.00 60.38 87 PRO A O 1
ATOM 715 N N . THR A 1 88 ? -3.440 -5.333 -2.762 1.00 65.12 88 THR A N 1
ATOM 716 C CA . THR A 1 88 ? -4.583 -6.241 -2.974 1.00 65.12 88 THR A CA 1
ATOM 717 C C . THR A 1 88 ? -5.713 -5.996 -1.969 1.00 65.12 88 THR A C 1
ATOM 719 O O . THR A 1 88 ? -6.884 -6.164 -2.296 1.00 65.12 88 THR A O 1
ATOM 722 N N . ALA A 1 89 ? -5.379 -5.482 -0.782 1.00 75.56 89 ALA A N 1
ATOM 723 C CA . ALA A 1 89 ? -6.343 -5.019 0.213 1.00 75.56 89 ALA A CA 1
ATOM 724 C C . ALA A 1 89 ? -7.185 -3.819 -0.271 1.00 75.56 89 ALA A C 1
ATOM 726 O O . ALA A 1 89 ? -8.356 -3.690 0.081 1.00 75.56 89 ALA A O 1
ATOM 727 N N . GLY A 1 90 ? -6.622 -2.963 -1.126 1.00 76.25 90 GLY A N 1
ATOM 728 C CA . GLY A 1 90 ? -7.319 -1.853 -1.777 1.00 76.25 90 GLY A CA 1
ATOM 729 C C . GLY A 1 90 ? -8.394 -2.303 -2.767 1.00 76.25 90 GLY A C 1
ATOM 730 O O . GLY A 1 90 ? -9.330 -1.549 -3.028 1.00 76.25 90 GLY A O 1
ATOM 731 N N . LEU A 1 91 ? -8.338 -3.547 -3.263 1.00 76.62 91 LEU A N 1
ATOM 732 C CA . LEU A 1 91 ? -9.347 -4.094 -4.183 1.00 76.62 91 LEU A CA 1
ATOM 733 C C . LEU A 1 91 ? -10.734 -4.240 -3.540 1.00 76.62 91 LEU A C 1
ATOM 735 O O . LEU A 1 91 ? -11.735 -4.306 -4.254 1.00 76.62 91 LEU A O 1
ATOM 739 N N . HIS A 1 92 ? -10.810 -4.238 -2.207 1.00 83.19 92 HIS A N 1
ATOM 740 C CA . HIS A 1 92 ? -12.072 -4.259 -1.459 1.00 83.19 92 HIS A CA 1
ATOM 741 C C . HIS A 1 92 ? -12.831 -2.927 -1.501 1.00 83.19 92 HIS A C 1
ATOM 743 O O . HIS A 1 92 ? -14.008 -2.873 -1.139 1.00 83.19 92 HIS A O 1
ATOM 749 N N . PHE A 1 93 ? -12.183 -1.855 -1.967 1.00 80.12 93 PHE A N 1
ATOM 750 C CA . PHE A 1 93 ? -12.761 -0.521 -2.062 1.00 80.12 93 PHE A CA 1
ATOM 751 C C . PHE A 1 93 ? -13.131 -0.186 -3.504 1.00 80.12 93 PHE A C 1
ATOM 753 O O . PHE A 1 93 ? -12.301 0.156 -4.344 1.00 80.12 93 PHE A O 1
ATOM 760 N N . THR A 1 94 ? -14.428 -0.213 -3.791 1.00 79.62 94 THR A N 1
ATOM 761 C CA . THR A 1 94 ? -14.971 0.293 -5.053 1.00 79.62 94 THR A CA 1
ATOM 762 C C . THR A 1 94 ? -15.046 1.820 -5.050 1.00 79.62 94 THR A C 1
ATOM 764 O O . THR A 1 94 ? -15.257 2.458 -4.018 1.00 79.62 94 THR A O 1
ATOM 767 N N . ASN A 1 95 ? -15.025 2.434 -6.233 1.00 71.81 95 ASN A N 1
ATOM 768 C CA . ASN A 1 95 ? -15.233 3.880 -6.369 1.00 71.81 95 ASN A CA 1
ATOM 769 C C . ASN A 1 95 ? -16.574 4.364 -5.809 1.00 71.81 95 ASN A C 1
ATOM 771 O O . ASN A 1 95 ? -16.681 5.500 -5.348 1.00 71.81 95 ASN A O 1
ATOM 775 N N . LYS A 1 96 ? -17.603 3.508 -5.821 1.00 78.88 96 LYS A N 1
ATOM 776 C CA . LYS A 1 96 ? -18.879 3.813 -5.171 1.00 78.88 96 LYS A CA 1
ATOM 777 C C . LYS A 1 96 ? -18.694 3.936 -3.657 1.00 78.88 96 LYS A C 1
ATOM 779 O O . LYS A 1 96 ? -19.153 4.922 -3.088 1.00 78.88 96 LYS A O 1
ATOM 784 N N . GLN A 1 97 ? -17.995 2.990 -3.028 1.00 83.81 97 GLN A N 1
ATOM 785 C CA . GLN A 1 97 ? -17.690 3.038 -1.594 1.00 83.81 97 GLN A CA 1
ATOM 786 C C . GLN A 1 97 ? -16.806 4.237 -1.243 1.00 83.81 97 GLN A C 1
ATOM 788 O O . GLN A 1 97 ? -17.142 4.971 -0.323 1.00 83.81 97 GLN A O 1
ATOM 793 N N . ILE A 1 98 ? -15.751 4.515 -2.016 1.00 79.69 98 ILE A N 1
ATOM 794 C CA . ILE A 1 98 ? -14.877 5.680 -1.785 1.00 79.69 98 ILE A CA 1
ATOM 795 C C . ILE A 1 98 ? -15.670 6.986 -1.871 1.00 7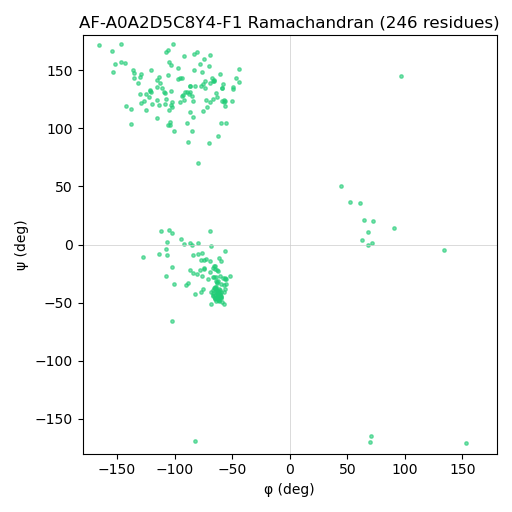9.69 98 ILE A C 1
ATOM 797 O O . ILE A 1 98 ? -15.530 7.850 -1.012 1.00 79.69 98 ILE A O 1
ATOM 801 N N . LYS A 1 99 ? -16.548 7.138 -2.871 1.00 79.94 99 LYS A N 1
ATOM 802 C CA . LYS A 1 99 ? -17.415 8.322 -2.988 1.00 79.94 99 LYS A CA 1
ATOM 803 C C . LYS A 1 99 ? -18.361 8.466 -1.797 1.00 79.94 99 LYS A C 1
ATOM 805 O O . LYS A 1 99 ? -18.603 9.588 -1.365 1.00 79.94 99 LYS A O 1
ATOM 810 N N . ILE A 1 100 ? -18.902 7.361 -1.285 1.00 91.06 100 ILE A N 1
ATOM 811 C CA . ILE A 1 100 ? -19.743 7.371 -0.080 1.00 91.06 100 ILE A CA 1
ATOM 812 C C . ILE A 1 100 ? -18.914 7.816 1.127 1.00 91.06 100 ILE A C 1
ATOM 814 O O . ILE A 1 100 ? -19.318 8.746 1.813 1.00 91.06 100 ILE A O 1
ATOM 818 N N . LEU A 1 101 ? -17.733 7.233 1.335 1.00 90.62 101 LEU A N 1
ATOM 819 C CA . LEU A 1 101 ? -16.856 7.573 2.456 1.00 90.62 101 LEU A CA 1
ATOM 820 C C . LEU A 1 101 ? -16.405 9.043 2.407 1.00 90.62 101 LEU A C 1
ATOM 822 O O . LEU A 1 101 ? -16.492 9.740 3.412 1.00 90.62 101 LEU A O 1
ATOM 826 N N . LYS A 1 102 ? -16.048 9.565 1.227 1.00 87.06 102 LYS A N 1
ATOM 827 C CA . LYS A 1 102 ? -15.748 10.997 1.045 1.00 87.06 102 LYS A CA 1
ATOM 828 C C . LYS A 1 102 ? -16.935 11.896 1.403 1.00 87.06 102 LYS A C 1
ATOM 830 O O . LYS A 1 102 ? -16.753 12.917 2.053 1.00 87.06 102 LYS A O 1
ATOM 835 N N . LYS A 1 103 ? -18.164 11.514 1.026 1.00 94.00 103 LYS A N 1
ATOM 836 C CA . LYS A 1 103 ? -19.384 12.255 1.404 1.00 94.00 103 LYS A CA 1
ATOM 837 C C . LYS A 1 103 ? -19.665 12.222 2.907 1.00 94.00 103 LYS A C 1
ATOM 839 O O . LYS A 1 103 ? -20.283 13.151 3.410 1.00 94.00 103 LYS A O 1
ATOM 844 N N . LEU A 1 104 ? -19.221 11.176 3.599 1.00 95.94 104 LEU A N 1
ATOM 845 C CA . LEU A 1 104 ? -19.300 11.061 5.056 1.00 95.94 104 LEU A CA 1
ATOM 846 C C . LEU A 1 104 ? -18.188 11.842 5.781 1.00 95.94 104 LEU A C 1
ATOM 848 O O . LEU A 1 104 ? -18.146 11.829 7.006 1.00 95.94 104 LEU A O 1
ATOM 852 N N . GLY A 1 105 ? -17.315 12.541 5.048 1.00 93.06 105 GLY A N 1
ATOM 853 C CA . GLY A 1 105 ? -16.246 13.363 5.617 1.00 93.06 105 GLY A CA 1
ATOM 854 C C . GLY A 1 105 ? -14.925 12.624 5.829 1.00 93.06 105 GLY A C 1
ATOM 855 O O . GLY A 1 105 ? -14.062 13.136 6.534 1.00 93.06 105 GLY A O 1
ATOM 856 N N . HIS A 1 106 ? -14.746 11.437 5.239 1.00 92.44 106 HIS A N 1
ATOM 857 C CA . HIS A 1 106 ? -13.466 10.732 5.280 1.00 92.44 106 HIS A CA 1
ATOM 858 C C . HIS A 1 106 ? -12.525 11.233 4.181 1.00 92.44 106 HIS A C 1
ATOM 860 O O . HIS A 1 106 ? -12.846 11.160 2.988 1.00 92.44 106 HIS A O 1
ATOM 866 N N . ASP A 1 107 ? -11.341 11.683 4.585 1.00 88.12 107 ASP A N 1
ATOM 867 C CA . ASP A 1 107 ? -10.263 12.032 3.668 1.00 88.12 107 ASP A CA 1
ATOM 868 C C . ASP A 1 107 ? -9.577 10.777 3.114 1.00 88.12 107 ASP A C 1
ATOM 870 O O . ASP A 1 107 ? -9.478 9.746 3.776 1.00 88.12 107 ASP A O 1
ATOM 874 N N . PHE A 1 108 ? -9.091 10.877 1.876 1.00 84.75 108 PHE A N 1
ATOM 875 C CA . PHE A 1 108 ? -8.310 9.830 1.222 1.00 84.75 108 PHE A CA 1
ATOM 876 C C . PHE A 1 108 ? -6.984 10.412 0.758 1.00 84.75 108 PHE A C 1
ATOM 878 O O . PHE A 1 108 ? -6.964 11.433 0.067 1.00 84.75 108 PHE A O 1
ATOM 885 N N . VAL A 1 109 ? -5.908 9.720 1.112 1.00 83.81 109 VAL A N 1
ATOM 886 C CA . VAL A 1 109 ? -4.544 9.985 0.661 1.00 83.81 109 VAL A CA 1
ATOM 887 C C . VAL A 1 109 ? -4.086 8.789 -0.161 1.00 83.81 109 VAL A C 1
ATOM 889 O O . VAL A 1 109 ? -4.328 7.645 0.228 1.00 83.81 109 VAL A O 1
ATOM 892 N N . TYR A 1 110 ? -3.456 9.056 -1.300 1.00 81.06 110 TYR A N 1
ATOM 893 C CA . TYR A 1 110 ? -2.918 8.023 -2.175 1.00 81.06 110 TYR A CA 1
ATOM 894 C C . TYR A 1 110 ? -1.397 8.110 -2.132 1.00 81.06 110 TYR A C 1
ATOM 896 O O . TYR A 1 110 ? -0.833 9.193 -2.192 1.00 81.06 110 TYR A O 1
ATOM 904 N N . ILE A 1 111 ? -0.741 6.964 -2.000 1.00 75.88 111 ILE A N 1
ATOM 905 C CA . ILE A 1 111 ? 0.718 6.878 -2.030 1.00 75.88 111 ILE A CA 1
ATOM 906 C C . ILE A 1 111 ? 1.130 6.060 -3.246 1.00 75.88 111 ILE A C 1
ATOM 908 O O . ILE A 1 111 ? 0.469 5.069 -3.579 1.00 75.88 111 ILE A O 1
ATOM 912 N N . ASN A 1 112 ? 2.210 6.463 -3.905 1.00 74.44 112 ASN A N 1
ATOM 913 C CA . ASN A 1 112 ? 2.741 5.713 -5.028 1.00 74.44 112 ASN A CA 1
ATOM 914 C C . ASN A 1 112 ? 3.707 4.653 -4.510 1.00 74.44 112 ASN A C 1
ATOM 916 O O . ASN A 1 112 ? 4.608 4.926 -3.716 1.00 74.44 112 ASN A O 1
ATOM 920 N N . LEU A 1 113 ? 3.490 3.426 -4.968 1.00 71.75 113 LEU A N 1
ATOM 921 C CA . LEU A 1 113 ? 4.310 2.270 -4.648 1.00 71.75 113 LEU A CA 1
ATOM 922 C C . LEU A 1 113 ? 4.766 1.659 -5.965 1.00 71.75 113 LEU A C 1
ATOM 924 O O . LEU A 1 113 ? 3.940 1.196 -6.757 1.00 71.75 113 LEU A O 1
ATOM 928 N N . ASP A 1 114 ? 6.070 1.672 -6.197 1.00 67.06 114 ASP A N 1
ATOM 929 C CA . ASP A 1 114 ? 6.704 0.923 -7.268 1.00 67.06 114 ASP A CA 1
ATOM 930 C C . ASP A 1 114 ? 7.309 -0.344 -6.657 1.00 67.06 114 ASP A C 1
ATOM 932 O O . ASP A 1 114 ? 8.390 -0.360 -6.055 1.00 67.06 114 ASP A O 1
ATOM 936 N N . VAL A 1 115 ? 6.542 -1.426 -6.781 1.00 57.25 115 VAL A N 1
ATOM 937 C CA . VAL A 1 115 ? 7.037 -2.787 -6.589 1.00 57.25 115 VAL A CA 1
ATOM 938 C C . VAL A 1 115 ? 7.960 -3.086 -7.765 1.00 57.25 115 VAL A C 1
ATOM 940 O O . VAL A 1 115 ? 7.553 -3.573 -8.821 1.00 57.25 115 VAL A O 1
ATOM 943 N N . ASN A 1 116 ? 9.216 -2.694 -7.557 1.00 52.84 116 ASN A N 1
ATOM 944 C CA . ASN A 1 116 ? 10.355 -2.856 -8.444 1.00 52.84 116 ASN A CA 1
ATOM 945 C C . ASN A 1 116 ? 10.357 -4.277 -9.031 1.00 52.84 116 ASN A C 1
ATOM 947 O O . ASN A 1 116 ? 9.912 -5.229 -8.395 1.00 52.84 116 ASN A O 1
ATOM 951 N N . VAL A 1 117 ? 10.902 -4.476 -10.233 1.00 48.72 117 VAL A N 1
ATOM 952 C CA . VAL A 1 117 ? 10.779 -5.778 -10.922 1.00 48.72 117 VAL A CA 1
ATOM 953 C C . VAL A 1 117 ? 11.385 -6.963 -10.140 1.00 48.72 117 VAL A C 1
ATOM 955 O O . VAL A 1 117 ? 11.084 -8.126 -10.411 1.00 48.72 117 VAL A O 1
ATOM 958 N N . ASP A 1 118 ? 12.190 -6.666 -9.121 1.00 44.69 118 ASP A N 1
ATOM 959 C CA . ASP A 1 118 ? 12.717 -7.602 -8.133 1.00 44.69 118 ASP A CA 1
ATOM 960 C C . ASP A 1 118 ? 11.636 -8.301 -7.278 1.00 44.69 118 ASP A C 1
ATOM 962 O O . ASP A 1 118 ? 11.886 -9.416 -6.823 1.00 44.69 118 ASP A O 1
ATOM 966 N N . THR A 1 119 ? 10.424 -7.746 -7.124 1.00 43.59 119 THR A N 1
ATOM 967 C CA . THR A 1 119 ? 9.287 -8.397 -6.430 1.00 43.59 119 THR A CA 1
ATOM 968 C C . THR A 1 119 ? 8.726 -9.605 -7.197 1.00 43.59 119 THR A C 1
ATOM 970 O O . THR A 1 119 ? 7.982 -10.412 -6.645 1.00 43.59 119 THR A O 1
ATOM 973 N N . PHE A 1 120 ? 9.082 -9.765 -8.477 1.00 44.19 120 PHE A N 1
ATOM 974 C CA . PHE A 1 120 ? 8.716 -10.935 -9.286 1.00 44.19 120 PHE A CA 1
ATOM 975 C C . PHE A 1 120 ? 9.772 -12.052 -9.240 1.00 44.19 120 PHE A C 1
ATOM 977 O O . PHE A 1 120 ? 9.595 -13.088 -9.889 1.00 44.19 120 PHE A O 1
ATOM 984 N N . LYS A 1 121 ? 10.877 -11.870 -8.500 1.00 38.66 121 LYS A N 1
ATOM 985 C CA . LYS A 1 121 ? 11.867 -12.933 -8.295 1.00 38.66 121 LYS A CA 1
ATOM 986 C C . LYS A 1 121 ? 11.299 -13.984 -7.324 1.00 38.66 121 LYS A C 1
ATOM 988 O O . LYS A 1 121 ? 10.723 -13.610 -6.306 1.00 38.66 121 LYS A O 1
ATOM 993 N N . PRO A 1 122 ? 11.440 -15.293 -7.610 1.00 33.25 122 PRO A N 1
ATOM 994 C CA . PRO A 1 122 ? 10.985 -16.342 -6.702 1.00 33.25 122 PRO A CA 1
ATOM 995 C C . PRO A 1 122 ? 11.681 -16.227 -5.342 1.00 33.25 122 PRO A C 1
ATOM 997 O O . PRO A 1 122 ? 12.899 -16.074 -5.289 1.00 33.25 122 PRO A O 1
ATOM 1000 N N . VAL A 1 123 ? 10.917 -16.336 -4.255 1.00 41.19 123 VAL A N 1
ATOM 1001 C CA . VAL A 1 123 ? 11.451 -16.358 -2.885 1.00 41.19 123 VAL A CA 1
ATOM 1002 C C . VAL A 1 123 ? 12.211 -17.672 -2.665 1.00 41.19 123 VAL A C 1
ATOM 1004 O O . VAL A 1 123 ? 11.642 -18.748 -2.850 1.00 41.19 123 VAL A O 1
ATOM 1007 N N . THR A 1 124 ? 13.493 -17.597 -2.296 1.00 35.72 124 THR A N 1
ATOM 1008 C CA . THR A 1 124 ? 14.396 -18.765 -2.203 1.00 35.72 124 THR A CA 1
ATOM 1009 C C . THR A 1 124 ? 14.736 -19.224 -0.783 1.00 35.72 124 THR A C 1
ATOM 1011 O O . THR A 1 124 ? 15.347 -20.283 -0.646 1.00 35.72 124 THR A O 1
ATOM 1014 N N . SER A 1 125 ? 14.381 -18.484 0.274 1.00 38.69 125 SER A N 1
ATOM 1015 C CA . SER A 1 125 ? 14.797 -18.821 1.646 1.00 38.69 125 SER A CA 1
ATOM 1016 C C . SER A 1 125 ? 13.740 -19.599 2.443 1.00 38.69 125 SER A C 1
ATOM 1018 O O . SER A 1 125 ? 12.542 -19.558 2.161 1.00 38.69 125 SER A O 1
ATOM 1020 N N . LYS A 1 126 ? 14.229 -20.404 3.399 1.00 34.22 126 LYS A N 1
ATOM 1021 C CA . LYS A 1 126 ? 13.480 -21.414 4.172 1.00 34.22 126 LYS A CA 1
ATOM 1022 C C . LYS A 1 126 ? 13.230 -20.987 5.637 1.00 34.22 126 LYS A C 1
ATOM 1024 O O . LYS A 1 126 ? 12.546 -21.723 6.350 1.00 34.22 126 LYS A O 1
ATOM 1029 N N . PHE A 1 127 ? 13.767 -19.837 6.067 1.00 35.41 127 PHE A N 1
ATOM 1030 C CA . PHE A 1 127 ? 13.778 -19.324 7.449 1.00 35.41 127 PHE A CA 1
ATOM 1031 C C . PHE A 1 127 ? 13.324 -17.857 7.502 1.00 35.41 127 PHE A C 1
ATOM 1033 O O . PHE A 1 127 ? 13.724 -17.082 6.638 1.00 35.41 127 PHE A O 1
ATOM 1040 N N . LEU A 1 128 ? 12.507 -17.489 8.508 1.00 37.44 128 LEU A N 1
ATOM 1041 C CA . LEU A 1 128 ? 11.931 -16.138 8.683 1.00 37.44 128 LEU A CA 1
ATOM 1042 C C . LEU A 1 128 ? 13.010 -15.056 8.822 1.00 37.44 128 LEU A C 1
ATOM 1044 O O . LEU A 1 128 ? 12.812 -13.944 8.340 1.00 37.44 128 LEU A O 1
ATOM 1048 N N . GLU A 1 129 ? 14.138 -15.407 9.442 1.00 35.88 129 GLU A N 1
ATOM 1049 C CA . GLU A 1 129 ? 15.288 -14.529 9.666 1.00 35.88 129 GLU A CA 1
ATOM 1050 C C . GLU A 1 129 ? 16.127 -14.275 8.397 1.00 35.88 129 GLU A C 1
ATOM 1052 O O . GLU A 1 129 ? 16.819 -13.265 8.327 1.00 35.88 129 GLU A O 1
ATOM 1057 N N . ASP A 1 130 ? 16.013 -15.138 7.378 1.00 35.41 130 ASP A N 1
ATOM 1058 C CA . ASP A 1 130 ? 16.729 -15.043 6.091 1.00 35.41 130 ASP A CA 1
ATOM 1059 C C . ASP A 1 130 ? 15.817 -14.554 4.945 1.00 35.41 130 ASP A C 1
ATOM 1061 O O . ASP A 1 130 ? 16.126 -14.716 3.758 1.00 35.41 130 ASP A O 1
ATOM 1065 N N . HIS A 1 131 ? 14.621 -14.044 5.253 1.00 43.75 131 HIS A N 1
ATOM 1066 C CA . HIS A 1 131 ? 13.740 -13.468 4.239 1.00 43.75 131 HIS A CA 1
ATOM 1067 C C . HIS A 1 131 ? 14.113 -12.005 3.995 1.00 43.75 131 HIS A C 1
ATOM 1069 O O . HIS A 1 131 ? 13.623 -11.114 4.687 1.00 43.75 131 HIS A O 1
ATOM 1075 N N . ASP A 1 132 ? 14.897 -11.762 2.942 1.00 41.09 132 ASP A N 1
ATOM 1076 C CA . ASP A 1 132 ? 14.943 -10.452 2.295 1.00 41.09 132 ASP A CA 1
ATOM 1077 C C . ASP A 1 132 ? 13.510 -10.085 1.887 1.00 41.09 132 ASP A C 1
ATOM 1079 O O . ASP A 1 132 ? 12.946 -10.640 0.935 1.00 41.09 132 ASP A O 1
ATOM 1083 N N . ILE A 1 133 ? 12.874 -9.176 2.631 1.00 53.84 133 ILE A N 1
ATOM 1084 C CA . ILE A 1 133 ? 11.662 -8.539 2.133 1.00 53.84 133 ILE A CA 1
ATOM 1085 C C . ILE A 1 133 ? 12.073 -7.766 0.883 1.00 53.84 133 ILE A C 1
ATOM 1087 O O . ILE A 1 133 ? 12.995 -6.956 0.926 1.00 53.84 133 ILE A O 1
ATOM 1091 N N . HIS A 1 134 ? 11.381 -8.014 -0.229 1.00 59.56 134 HIS A N 1
ATOM 1092 C CA . HIS A 1 134 ? 11.599 -7.263 -1.459 1.00 59.56 134 HIS A CA 1
ATOM 1093 C C . HIS A 1 134 ? 11.558 -5.756 -1.163 1.00 59.56 134 HIS A C 1
ATOM 1095 O O . HIS A 1 134 ? 10.568 -5.258 -0.620 1.00 59.56 134 HIS A O 1
ATOM 1101 N N . GLU A 1 135 ? 12.638 -5.050 -1.508 1.00 63.22 135 GLU A N 1
ATOM 11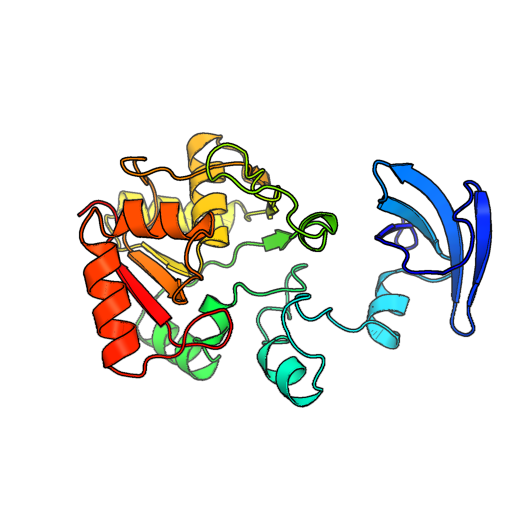02 C CA . GLU A 1 135 ? 12.690 -3.593 -1.408 1.00 63.22 135 GLU A CA 1
ATOM 1103 C C . GLU A 1 135 ? 11.579 -2.995 -2.276 1.00 63.22 135 GLU A C 1
ATOM 1105 O O . GLU A 1 135 ? 11.503 -3.246 -3.484 1.00 63.22 135 GLU A O 1
ATOM 1110 N N . GLU A 1 136 ? 10.724 -2.189 -1.660 1.00 70.69 136 GLU A N 1
ATOM 1111 C CA . GLU A 1 136 ? 9.661 -1.463 -2.349 1.00 70.69 136 GLU A CA 1
ATOM 1112 C C . GLU A 1 136 ? 10.099 -0.006 -2.481 1.00 70.69 136 GLU A C 1
ATOM 1114 O O . GLU A 1 136 ? 10.574 0.593 -1.512 1.00 70.69 136 GLU A O 1
ATOM 1119 N N . TYR A 1 137 ? 9.976 0.572 -3.676 1.00 76.31 137 TYR A N 1
ATOM 1120 C CA . TYR A 1 137 ? 10.164 2.007 -3.838 1.00 76.31 137 TYR A CA 1
ATOM 1121 C C . TYR A 1 137 ? 8.838 2.703 -3.551 1.00 76.31 137 TYR A C 1
ATOM 1123 O O . TYR A 1 137 ? 7.792 2.301 -4.062 1.00 76.31 137 TYR A O 1
ATOM 1131 N N . TYR A 1 138 ? 8.878 3.736 -2.724 1.00 81.44 138 TYR A N 1
ATOM 1132 C CA . TYR A 1 138 ? 7.723 4.565 -2.428 1.00 81.44 138 TYR A CA 1
ATOM 1133 C C . TYR A 1 138 ? 8.002 6.007 -2.824 1.00 81.44 138 TYR A C 1
ATOM 1135 O O . TYR A 1 138 ? 9.142 6.474 -2.787 1.00 81.44 138 TYR A O 1
ATOM 1143 N N . ASP A 1 139 ? 6.930 6.697 -3.186 1.00 78.06 139 ASP A N 1
ATOM 1144 C CA . ASP A 1 139 ? 6.911 8.128 -3.443 1.00 78.06 139 ASP A CA 1
ATOM 1145 C C . ASP A 1 139 ? 5.592 8.694 -2.908 1.00 78.06 139 ASP A C 1
ATOM 1147 O O . ASP A 1 139 ? 4.497 8.255 -3.281 1.00 78.06 139 ASP A O 1
ATOM 1151 N N . ILE A 1 140 ? 5.700 9.611 -1.955 1.00 82.19 140 ILE A N 1
ATOM 1152 C CA . ILE A 1 140 ? 4.573 10.234 -1.272 1.00 82.19 140 ILE A CA 1
ATOM 1153 C C . ILE A 1 140 ? 4.650 11.731 -1.532 1.00 82.19 140 ILE A C 1
ATOM 1155 O O . ILE A 1 140 ? 5.609 12.391 -1.137 1.00 82.19 140 ILE A O 1
ATOM 1159 N N . ASP A 1 141 ? 3.604 12.288 -2.136 1.00 81.88 141 ASP A N 1
ATOM 1160 C CA . ASP A 1 141 ? 3.520 13.729 -2.330 1.00 81.88 141 ASP A CA 1
ATOM 1161 C C . ASP A 1 141 ? 3.574 14.459 -0.981 1.00 81.88 141 ASP A C 1
ATOM 1163 O O . ASP A 1 141 ? 2.856 14.126 -0.034 1.00 81.88 141 ASP A O 1
ATOM 1167 N N . GLU A 1 142 ? 4.372 15.525 -0.898 1.00 86.75 142 GLU A N 1
ATOM 1168 C CA . GLU A 1 142 ? 4.526 16.317 0.329 1.00 86.75 142 GLU A CA 1
ATOM 1169 C C . GLU A 1 142 ? 3.184 16.852 0.843 1.00 86.75 142 GLU A C 1
ATOM 1171 O O . GLU A 1 142 ? 2.910 16.863 2.046 1.00 86.75 142 GLU A O 1
ATOM 1176 N N . SER A 1 143 ? 2.302 17.258 -0.072 1.00 86.62 143 SER A N 1
ATOM 1177 C CA . SER A 1 143 ? 0.964 17.731 0.284 1.00 86.62 143 SER A CA 1
ATOM 1178 C C . SER A 1 143 ? 0.105 16.644 0.942 1.00 86.62 143 SER A C 1
ATOM 1180 O O . SER A 1 143 ? -0.684 16.945 1.841 1.00 86.62 143 SER A O 1
ATOM 1182 N N . ASP A 1 144 ? 0.294 15.389 0.541 1.00 86.81 144 ASP A N 1
ATOM 1183 C CA . ASP A 1 144 ? -0.430 14.227 1.038 1.00 86.81 144 ASP A CA 1
ATOM 1184 C C . ASP A 1 144 ? 0.160 13.726 2.355 1.00 86.81 144 ASP A C 1
ATOM 1186 O O . ASP A 1 144 ? -0.584 13.506 3.315 1.00 86.81 144 ASP A O 1
ATOM 1190 N N . PHE A 1 145 ? 1.487 13.680 2.473 1.00 93.06 145 PHE A N 1
ATOM 1191 C CA . PHE A 1 145 ? 2.142 13.380 3.743 1.00 93.06 145 PHE A CA 1
ATOM 1192 C C . PHE A 1 145 ? 1.784 14.406 4.828 1.00 93.06 145 PHE A C 1
ATOM 1194 O O . PHE A 1 145 ? 1.472 14.052 5.966 1.00 93.06 145 PHE A O 1
ATOM 1201 N N . ASN A 1 146 ? 1.701 15.688 4.466 1.00 94.00 146 ASN A N 1
ATOM 1202 C CA . ASN A 1 146 ? 1.251 16.734 5.380 1.00 94.00 146 ASN A CA 1
ATOM 1203 C C . ASN A 1 146 ? -0.201 16.543 5.853 1.00 94.00 146 ASN A C 1
ATOM 1205 O O . ASN A 1 146 ? -0.522 16.926 6.981 1.00 94.00 146 ASN A O 1
ATOM 1209 N N . LYS A 1 147 ? -1.095 15.957 5.042 1.00 93.00 147 LYS A N 1
ATOM 1210 C CA . LYS A 1 147 ? -2.452 15.596 5.502 1.00 93.00 147 LYS A CA 1
ATOM 1211 C C . LYS A 1 147 ? -2.392 14.492 6.553 1.00 93.00 147 LYS A C 1
ATOM 1213 O O . LYS A 1 147 ? -3.062 14.615 7.576 1.00 93.00 147 LYS A O 1
ATOM 1218 N N . ILE A 1 148 ? -1.556 13.475 6.336 1.00 95.19 148 ILE A N 1
ATOM 1219 C CA . ILE A 1 148 ? -1.336 12.378 7.290 1.00 95.19 148 ILE A CA 1
ATOM 1220 C C . ILE A 1 148 ? -0.826 12.934 8.628 1.00 95.19 148 ILE A C 1
ATOM 1222 O O . ILE A 1 148 ? -1.414 12.662 9.674 1.00 95.19 148 ILE A O 1
ATOM 1226 N N . LEU A 1 149 ? 0.204 13.787 8.610 1.00 96.25 149 LEU A N 1
ATOM 1227 C CA . LEU A 1 149 ? 0.743 14.403 9.829 1.00 96.25 149 LEU A CA 1
ATOM 1228 C C . LEU A 1 149 ? -0.282 15.289 10.547 1.00 96.25 149 LEU A C 1
ATOM 1230 O O . LEU A 1 149 ? -0.378 15.263 11.773 1.00 96.25 149 LEU A O 1
ATOM 1234 N N . LYS A 1 150 ? -1.080 16.062 9.800 1.00 96.31 150 LYS A N 1
ATOM 1235 C CA . LYS A 1 150 ? -2.164 16.870 10.378 1.00 96.31 150 LYS A CA 1
ATOM 1236 C C . LYS A 1 150 ? -3.234 16.003 11.035 1.00 96.31 150 LYS A C 1
ATOM 1238 O O . LYS A 1 150 ? -3.706 16.378 12.105 1.00 96.31 150 LYS A O 1
ATOM 1243 N N . ALA A 1 151 ? -3.619 14.889 10.413 1.00 95.69 151 ALA A N 1
ATOM 1244 C CA . ALA A 1 151 ? -4.574 13.943 10.986 1.00 95.69 151 ALA A CA 1
ATOM 1245 C C . ALA A 1 151 ? -4.033 13.356 12.296 1.00 95.69 151 ALA A C 1
ATOM 1247 O O . ALA A 1 151 ? -4.704 13.453 13.324 1.00 95.69 151 ALA A O 1
ATOM 1248 N N . LYS A 1 152 ? -2.775 12.897 12.290 1.00 94.69 152 LYS A N 1
ATOM 1249 C CA . LYS A 1 152 ? -2.081 12.387 13.478 1.00 94.69 152 LYS A CA 1
ATOM 1250 C C . LYS A 1 152 ? -2.041 13.414 14.611 1.00 94.69 152 LYS A C 1
ATOM 1252 O O . LYS A 1 152 ? -2.464 13.121 15.721 1.00 94.69 152 LYS A O 1
ATOM 1257 N N . ASN A 1 153 ? -1.603 14.643 14.332 1.00 95.56 153 ASN A N 1
ATOM 1258 C CA . ASN A 1 153 ? -1.503 15.706 15.342 1.00 95.56 153 ASN A CA 1
ATOM 1259 C C . ASN A 1 153 ? -2.866 16.129 15.915 1.00 95.56 153 ASN A C 1
ATOM 1261 O O . ASN A 1 153 ? -2.930 16.714 16.994 1.00 95.56 153 ASN A O 1
ATOM 1265 N N . LYS A 1 154 ? -3.954 15.858 15.188 1.00 96.19 154 LYS A N 1
ATOM 1266 C CA . LYS A 1 154 ? -5.332 16.103 15.627 1.00 96.19 154 LYS A CA 1
ATOM 1267 C C . LYS A 1 154 ? -5.991 14.877 16.265 1.00 96.19 154 LYS A C 1
ATOM 1269 O O . LYS A 1 154 ? -7.177 14.954 16.573 1.00 96.19 154 LYS A O 1
ATOM 1274 N N . ASN A 1 155 ? -5.261 13.775 16.459 1.00 93.62 155 ASN A N 1
ATOM 1275 C CA . ASN A 1 155 ? -5.795 12.493 16.930 1.00 93.62 155 ASN A CA 1
ATOM 1276 C C . ASN A 1 155 ? -6.990 12.003 16.090 1.00 93.62 155 ASN A C 1
ATOM 1278 O O . ASN A 1 155 ? -7.962 11.459 16.613 1.00 93.62 155 ASN A O 1
ATOM 1282 N N . ILE A 1 156 ? -6.949 12.252 14.779 1.00 95.38 156 ILE A N 1
ATOM 1283 C CA . ILE A 1 156 ? -7.909 11.693 13.828 1.00 95.38 156 ILE A CA 1
ATOM 1284 C C . ILE A 1 156 ? -7.404 10.308 13.444 1.00 95.38 156 ILE A C 1
ATOM 1286 O O . ILE A 1 156 ? -6.269 10.191 12.994 1.00 95.38 156 ILE A O 1
ATOM 1290 N N . ASN A 1 157 ? -8.262 9.293 13.571 1.00 95.88 157 ASN A N 1
ATOM 1291 C CA . ASN A 1 157 ? -7.911 7.911 13.249 1.00 95.88 157 ASN A CA 1
ATOM 1292 C C . ASN A 1 157 ? -7.424 7.768 11.796 1.00 95.88 157 ASN A C 1
ATOM 1294 O O . ASN A 1 157 ? -8.161 8.081 10.855 1.00 95.88 157 ASN A O 1
ATOM 1298 N N . ILE A 1 158 ? -6.222 7.225 11.619 1.00 96.88 158 ILE A N 1
ATOM 1299 C CA . ILE A 1 158 ? -5.596 6.952 10.325 1.00 96.88 158 ILE A CA 1
ATOM 1300 C C . ILE A 1 158 ? -5.713 5.459 10.012 1.00 96.88 158 ILE A C 1
ATOM 1302 O O . ILE A 1 158 ? -5.220 4.605 10.746 1.00 96.88 158 ILE A O 1
ATOM 1306 N N . TYR A 1 159 ? -6.336 5.152 8.874 1.00 96.00 159 TYR A N 1
ATOM 1307 C CA . TYR A 1 159 ? -6.496 3.791 8.370 1.00 96.00 159 TYR A CA 1
ATOM 1308 C C . TYR A 1 159 ? -5.527 3.575 7.214 1.00 96.00 159 TYR A C 1
ATOM 1310 O O . TYR A 1 159 ? -5.655 4.208 6.165 1.00 96.00 159 TYR A O 1
ATOM 1318 N N . CYS A 1 160 ? -4.573 2.666 7.386 1.00 93.69 160 CYS A N 1
ATOM 1319 C CA . CYS A 1 160 ? -3.700 2.243 6.305 1.00 93.69 160 CYS A CA 1
ATOM 1320 C C . CYS A 1 160 ? -4.294 1.033 5.583 1.00 93.69 160 CYS A C 1
ATOM 1322 O O . CYS A 1 160 ? -4.704 0.059 6.218 1.00 93.69 160 CYS A O 1
ATOM 1324 N N . ILE A 1 161 ? -4.336 1.084 4.253 1.00 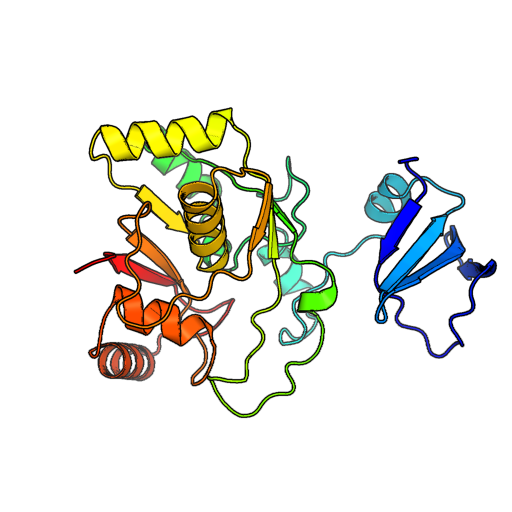91.75 161 ILE A N 1
ATOM 1325 C CA . ILE A 1 161 ? -4.894 0.015 3.423 1.00 91.75 161 ILE A CA 1
ATOM 1326 C C . ILE A 1 161 ? -3.738 -0.736 2.763 1.00 91.75 161 ILE A C 1
ATOM 1328 O O . ILE A 1 161 ? -3.167 -0.279 1.778 1.00 91.75 161 ILE A O 1
ATOM 1332 N N . GLY A 1 162 ? -3.424 -1.912 3.296 1.00 87.81 162 GLY A N 1
ATOM 1333 C CA . GLY A 1 162 ? -2.337 -2.773 2.847 1.00 87.81 162 GLY A CA 1
ATOM 1334 C C . GLY A 1 162 ? -1.052 -2.611 3.661 1.00 87.81 162 GLY A C 1
ATOM 1335 O O . GLY A 1 162 ? -0.672 -1.523 4.090 1.00 87.81 162 GLY A O 1
ATOM 1336 N N . THR A 1 163 ? -0.350 -3.727 3.840 1.00 87.75 163 THR A N 1
ATOM 1337 C CA . THR A 1 163 ? 0.917 -3.813 4.583 1.00 87.75 163 THR A CA 1
ATOM 1338 C C . THR A 1 163 ? 2.045 -3.020 3.929 1.00 87.75 163 THR A C 1
ATOM 1340 O O . THR A 1 163 ? 2.817 -2.367 4.625 1.00 87.75 163 THR A O 1
ATOM 1343 N N . THR A 1 164 ? 2.122 -3.029 2.597 1.00 84.25 164 THR A N 1
ATOM 1344 C CA . THR A 1 164 ? 3.089 -2.228 1.832 1.00 84.25 164 THR A C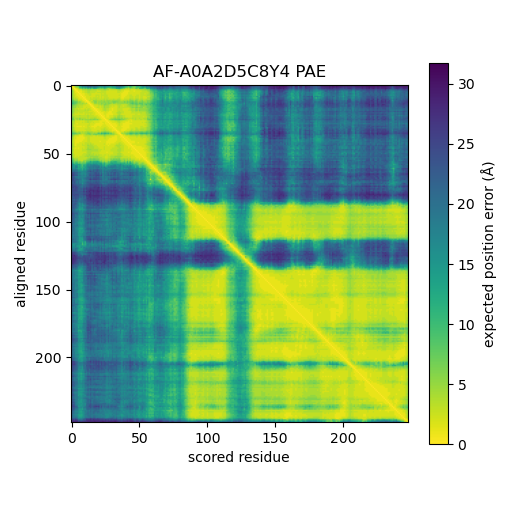A 1
ATOM 1345 C C . THR A 1 164 ? 2.889 -0.735 2.089 1.00 84.25 164 THR A C 1
ATOM 1347 O O . THR A 1 164 ? 3.851 -0.008 2.328 1.00 84.25 164 THR A O 1
ATOM 1350 N N . SER A 1 165 ? 1.634 -0.274 2.123 1.00 87.88 165 SER A N 1
ATOM 1351 C CA . SER A 1 165 ? 1.345 1.127 2.417 1.00 87.88 165 SER A CA 1
ATOM 1352 C C . SER A 1 165 ? 1.725 1.516 3.837 1.00 87.88 165 SER A C 1
ATOM 1354 O O . SER A 1 165 ? 2.261 2.603 4.046 1.00 87.88 165 SER A O 1
ATOM 1356 N N . LEU A 1 166 ? 1.523 0.612 4.796 1.00 92.19 166 LEU A N 1
ATOM 1357 C CA . LEU A 1 166 ? 1.924 0.835 6.180 1.00 92.19 166 LEU A CA 1
ATOM 1358 C C . LEU A 1 166 ? 3.443 1.001 6.282 1.00 92.19 166 LEU A C 1
ATOM 1360 O O . LEU A 1 166 ? 3.913 1.973 6.868 1.00 92.19 166 LEU A O 1
ATOM 1364 N N . ARG A 1 167 ? 4.210 0.103 5.653 1.00 90.88 167 ARG A N 1
ATOM 1365 C CA . ARG A 1 167 ? 5.678 0.167 5.638 1.00 90.88 167 ARG A CA 1
ATOM 1366 C C . ARG A 1 167 ? 6.195 1.448 4.991 1.00 90.88 167 ARG A C 1
ATOM 1368 O O . ARG A 1 167 ? 7.093 2.076 5.547 1.00 90.88 167 ARG A O 1
ATOM 1375 N N . ALA A 1 168 ? 5.619 1.859 3.862 1.00 89.25 168 ALA A N 1
ATOM 1376 C CA . ALA A 1 168 ? 6.002 3.092 3.176 1.00 89.25 168 ALA A CA 1
ATOM 1377 C C . ALA A 1 168 ? 5.752 4.337 4.041 1.00 89.25 168 ALA A C 1
ATOM 1379 O O . ALA A 1 168 ? 6.640 5.174 4.188 1.00 89.25 168 ALA A O 1
ATOM 1380 N N . VAL A 1 169 ? 4.578 4.435 4.671 1.00 92.81 169 VAL A N 1
ATOM 1381 C CA . VAL A 1 169 ? 4.232 5.572 5.537 1.00 92.81 169 VAL A CA 1
ATOM 1382 C C . VAL A 1 169 ? 5.109 5.616 6.793 1.00 92.81 169 VAL A C 1
ATOM 1384 O O . VAL A 1 169 ? 5.587 6.692 7.153 1.00 92.81 169 VAL A O 1
ATOM 1387 N N . GLU A 1 170 ? 5.376 4.472 7.432 1.00 94.31 170 GLU A N 1
ATOM 1388 C CA . GLU A 1 170 ? 6.313 4.403 8.564 1.00 94.31 170 GLU A CA 1
ATOM 1389 C C . GLU A 1 170 ? 7.735 4.787 8.143 1.00 94.31 170 GLU A C 1
ATOM 1391 O O . GLU A 1 170 ? 8.399 5.555 8.836 1.00 94.31 170 GLU A O 1
ATOM 1396 N N . SER A 1 171 ? 8.188 4.324 6.976 1.00 92.81 171 SER A N 1
ATOM 1397 C CA . SER A 1 171 ? 9.518 4.657 6.449 1.00 92.81 171 SER A CA 1
ATOM 1398 C C . SER A 1 171 ? 9.665 6.149 6.186 1.00 92.81 171 SER A C 1
ATOM 1400 O O . SER A 1 171 ? 10.670 6.744 6.579 1.00 92.81 171 SER A O 1
ATOM 1402 N N . ALA A 1 172 ? 8.653 6.771 5.578 1.00 93.00 172 ALA A N 1
ATOM 1403 C CA . ALA A 1 172 ? 8.646 8.205 5.331 1.00 93.00 172 ALA A CA 1
ATOM 1404 C C . ALA A 1 172 ? 8.646 9.009 6.638 1.00 93.00 172 ALA A C 1
ATOM 1406 O O . ALA A 1 172 ? 9.377 9.988 6.770 1.00 93.00 172 ALA A O 1
ATOM 1407 N N . TYR A 1 173 ? 7.883 8.563 7.640 1.00 95.25 173 TYR A N 1
ATOM 1408 C CA . TYR A 1 173 ? 7.844 9.204 8.952 1.00 95.25 173 TYR A CA 1
ATOM 1409 C C . TYR A 1 173 ? 9.162 9.097 9.722 1.00 95.25 173 TYR A C 1
ATOM 1411 O O . TYR A 1 173 ? 9.610 10.085 10.299 1.00 95.25 173 TYR A O 1
ATOM 1419 N N . LEU A 1 174 ? 9.786 7.919 9.734 1.00 93.31 174 LEU A N 1
ATOM 1420 C CA . LEU A 1 174 ? 11.015 7.680 10.491 1.00 93.31 174 LEU A CA 1
ATOM 1421 C C . LEU A 1 174 ? 12.242 8.310 9.831 1.00 93.31 174 LEU A C 1
ATOM 1423 O O . LEU A 1 174 ? 13.114 8.825 10.526 1.00 93.31 174 LEU A O 1
ATOM 1427 N N . SER A 1 175 ? 12.316 8.265 8.500 1.00 92.19 175 SER A N 1
ATOM 1428 C CA . SER A 1 175 ? 13.465 8.794 7.759 1.00 92.19 175 SER A CA 1
ATOM 1429 C C . SER A 1 175 ? 13.353 10.284 7.437 1.00 92.19 175 SER A C 1
ATOM 1431 O O . SER A 1 175 ? 14.367 10.919 7.160 1.00 92.19 175 SER A O 1
ATOM 1433 N N . GLY A 1 176 ? 12.136 10.838 7.429 1.00 91.75 176 GLY A N 1
ATOM 1434 C CA . GLY A 1 176 ? 11.856 12.175 6.904 1.00 91.75 176 GLY A CA 1
ATOM 1435 C C . GLY A 1 176 ? 11.941 12.274 5.376 1.00 91.75 176 GLY A C 1
ATOM 1436 O O . GLY A 1 176 ? 11.735 13.357 4.830 1.00 91.75 176 GLY A O 1
ATOM 1437 N N . ASN A 1 177 ? 12.225 11.171 4.676 1.00 88.50 177 ASN A N 1
ATOM 1438 C CA . ASN A 1 177 ? 12.305 11.125 3.222 1.00 88.50 177 ASN A CA 1
ATOM 1439 C C . ASN A 1 177 ? 10.968 10.661 2.648 1.00 88.50 177 ASN A C 1
ATOM 1441 O O . ASN A 1 177 ? 10.494 9.574 2.957 1.00 88.50 177 ASN A O 1
ATOM 1445 N N . LEU A 1 178 ? 10.362 11.473 1.786 1.00 85.06 178 LEU A N 1
ATOM 1446 C CA . LEU A 1 178 ? 9.060 11.153 1.191 1.00 85.06 178 LEU A CA 1
ATOM 1447 C C . LEU A 1 178 ? 9.153 10.258 -0.044 1.00 85.06 178 LEU A C 1
ATOM 1449 O O . LEU A 1 178 ? 8.141 9.756 -0.523 1.00 85.06 178 LEU A O 1
ATOM 1453 N N . ASN A 1 179 ? 10.368 10.037 -0.533 1.00 82.62 179 ASN A N 1
ATOM 1454 C CA . ASN A 1 179 ? 10.659 9.106 -1.602 1.00 82.62 179 ASN A CA 1
ATOM 1455 C C . ASN A 1 179 ? 11.895 8.280 -1.255 1.00 82.62 179 ASN A C 1
ATOM 1457 O O . ASN A 1 179 ? 12.813 8.748 -0.578 1.00 82.62 179 ASN A O 1
ATOM 1461 N N . GLY A 1 180 ? 11.918 7.035 -1.718 1.00 78.00 180 GLY A N 1
ATOM 1462 C CA . GLY A 1 180 ? 13.038 6.147 -1.456 1.00 78.00 180 GLY A CA 1
ATOM 1463 C C . GLY A 1 180 ? 12.652 4.683 -1.474 1.00 78.00 180 GLY A C 1
ATOM 1464 O O . GLY A 1 180 ? 11.556 4.302 -1.876 1.00 78.00 180 GLY A O 1
ATOM 1465 N N . ARG A 1 181 ? 13.592 3.845 -1.045 1.00 79.50 181 ARG A N 1
ATOM 1466 C CA . ARG A 1 181 ? 13.333 2.424 -0.832 1.00 79.50 181 ARG A CA 1
ATOM 1467 C C . ARG A 1 181 ? 12.964 2.188 0.619 1.00 79.50 181 ARG A C 1
ATOM 1469 O O . ARG A 1 181 ? 13.518 2.831 1.509 1.00 79.50 181 ARG A O 1
ATOM 1476 N N . THR A 1 182 ? 12.037 1.268 0.841 1.00 77.12 182 THR A N 1
ATOM 1477 C CA . THR A 1 182 ? 11.746 0.735 2.165 1.00 77.12 182 THR A CA 1
ATOM 1478 C C . THR A 1 182 ? 12.129 -0.737 2.240 1.00 77.12 182 THR A C 1
ATOM 1480 O O . THR A 1 182 ? 11.598 -1.592 1.527 1.00 77.12 182 THR A O 1
ATOM 1483 N N . ASP A 1 183 ? 13.045 -1.023 3.154 1.00 74.25 183 ASP A N 1
ATOM 1484 C CA . ASP A 1 183 ? 13.342 -2.338 3.715 1.00 74.25 183 ASP A CA 1
ATOM 1485 C C . ASP A 1 183 ? 12.720 -2.484 5.115 1.00 74.25 183 ASP A C 1
ATOM 1487 O O . ASP A 1 183 ? 12.978 -3.463 5.810 1.00 74.25 183 ASP A O 1
ATOM 1491 N N . TYR A 1 184 ? 11.860 -1.536 5.522 1.00 81.06 184 TYR A N 1
ATOM 1492 C CA . TYR A 1 184 ? 11.349 -1.438 6.885 1.00 81.06 184 TYR A CA 1
ATOM 1493 C C . TYR A 1 184 ? 10.591 -2.708 7.266 1.00 81.06 184 TYR A C 1
ATOM 1495 O O . TYR A 1 184 ? 9.471 -2.956 6.800 1.00 81.06 184 TYR A O 1
ATOM 1503 N N . PHE A 1 185 ? 11.243 -3.532 8.082 1.00 81.75 185 PHE A N 1
ATOM 1504 C CA . PHE A 1 185 ? 10.720 -4.796 8.562 1.00 81.75 185 PHE A CA 1
ATOM 1505 C C . PHE A 1 185 ? 10.032 -4.571 9.903 1.00 81.75 185 PHE A C 1
ATOM 1507 O O . PHE A 1 185 ? 10.605 -4.006 10.832 1.00 81.75 185 PHE A O 1
ATOM 1514 N N . ILE A 1 186 ? 8.793 -5.040 10.008 1.00 86.38 186 ILE A N 1
ATOM 1515 C CA . ILE A 1 186 ? 7.983 -4.894 11.215 1.00 86.38 186 ILE A CA 1
ATOM 1516 C C . ILE A 1 186 ? 7.965 -6.246 11.910 1.00 86.38 186 ILE A C 1
ATOM 1518 O O . ILE A 1 186 ? 7.277 -7.177 11.487 1.00 86.38 186 ILE A O 1
ATOM 1522 N N . PHE A 1 187 ? 8.763 -6.354 12.963 1.00 85.06 187 PHE A N 1
ATOM 1523 C CA . PHE A 1 187 ? 8.773 -7.495 13.870 1.00 85.06 187 PHE A CA 1
ATOM 1524 C C . PHE A 1 187 ? 7.666 -7.358 14.921 1.00 85.06 187 PHE A C 1
ATOM 1526 O O . PHE A 1 187 ? 7.171 -6.245 15.143 1.00 85.06 187 PHE A O 1
ATOM 1533 N N . PRO A 1 188 ? 7.303 -8.446 15.625 1.00 83.25 188 PRO A N 1
ATOM 1534 C CA . PRO A 1 188 ? 6.577 -8.325 16.887 1.00 83.25 188 PRO A CA 1
ATOM 1535 C C . PRO A 1 188 ? 7.190 -7.222 17.766 1.00 83.25 188 PRO A C 1
ATOM 1537 O O . PRO A 1 188 ? 8.402 -7.022 17.751 1.00 83.25 188 PRO A O 1
ATOM 1540 N N . ASP A 1 189 ? 6.341 -6.446 18.437 1.00 84.25 189 ASP A N 1
ATOM 1541 C CA . ASP A 1 189 ? 6.720 -5.334 19.327 1.00 84.25 189 ASP A CA 1
ATOM 1542 C C . ASP A 1 189 ? 7.361 -4.095 18.662 1.00 84.25 189 ASP A C 1
ATOM 1544 O O . ASP A 1 189 ? 7.642 -3.100 19.332 1.00 84.25 189 ASP A O 1
ATOM 1548 N N . THR A 1 190 ? 7.541 -4.089 17.336 1.00 89.50 190 THR A N 1
ATOM 1549 C CA . THR A 1 190 ? 7.854 -2.860 16.585 1.00 89.50 190 THR A CA 1
ATOM 1550 C C . THR A 1 190 ? 6.781 -1.802 16.834 1.00 89.50 190 THR A C 1
ATOM 1552 O O . THR A 1 190 ? 5.604 -2.021 16.556 1.00 89.50 190 THR A O 1
ATOM 1555 N N . LYS A 1 191 ? 7.182 -0.626 17.319 1.00 91.38 191 LYS A N 1
ATOM 1556 C CA . LYS A 1 191 ? 6.266 0.500 17.503 1.00 91.38 191 LYS A CA 1
ATOM 1557 C C . LYS A 1 191 ? 5.867 1.086 16.151 1.00 91.38 191 LYS A C 1
ATOM 1559 O O . LYS A 1 191 ? 6.715 1.650 15.462 1.00 91.38 191 LYS A O 1
ATOM 1564 N N . ILE A 1 192 ? 4.577 1.037 15.834 1.00 94.31 192 ILE A N 1
ATOM 1565 C CA . ILE A 1 192 ? 4.014 1.721 14.667 1.00 94.31 192 ILE A CA 1
ATOM 1566 C C . ILE A 1 192 ? 3.602 3.138 15.074 1.00 94.31 192 ILE A C 1
ATOM 1568 O O . ILE A 1 192 ? 2.964 3.342 16.107 1.00 94.31 192 ILE A O 1
ATOM 1572 N N . ASN A 1 193 ? 3.997 4.140 14.292 1.00 94.69 193 ASN A N 1
ATOM 1573 C CA . ASN A 1 193 ? 3.892 5.541 14.680 1.00 94.69 193 ASN A CA 1
ATOM 1574 C C . ASN A 1 193 ? 2.698 6.262 14.061 1.00 94.69 193 ASN A C 1
ATOM 1576 O O . ASN A 1 193 ? 2.207 7.210 14.673 1.00 94.69 193 ASN A O 1
ATOM 1580 N N . ILE A 1 194 ? 2.309 5.921 12.837 1.00 95.31 194 ILE A N 1
ATOM 1581 C CA . ILE A 1 194 ? 1.346 6.689 12.049 1.00 95.31 194 ILE A CA 1
ATOM 1582 C C . ILE A 1 194 ? -0.050 6.062 12.049 1.00 95.31 194 ILE A C 1
ATOM 1584 O O . ILE A 1 194 ? -0.959 6.728 12.538 1.00 95.31 194 ILE A O 1
ATOM 1588 N N . PRO A 1 195 ? -0.286 4.870 11.467 1.00 95.06 195 PRO A N 1
ATOM 1589 C CA . PRO A 1 195 ? -1.644 4.364 11.363 1.00 95.06 195 PRO A CA 1
ATOM 1590 C C . PRO A 1 195 ? -2.156 3.804 12.687 1.00 95.06 195 PRO A C 1
ATOM 1592 O O . PRO A 1 195 ? -1.478 3.019 13.345 1.00 95.06 195 PRO A O 1
ATOM 1595 N N . ASP A 1 196 ? -3.400 4.148 13.007 1.00 95.94 196 ASP A N 1
ATOM 1596 C CA . ASP A 1 196 ? -4.158 3.576 14.122 1.00 95.94 196 ASP A CA 1
ATOM 1597 C C . ASP A 1 196 ? -4.835 2.259 13.725 1.00 95.94 196 ASP A C 1
ATOM 1599 O O . ASP A 1 196 ? -5.134 1.424 14.576 1.00 95.94 196 ASP A O 1
ATOM 1603 N N . TYR A 1 197 ? -5.094 2.069 12.427 1.00 97.12 197 TYR A N 1
ATOM 1604 C CA . TYR A 1 197 ? -5.722 0.865 11.892 1.00 97.12 197 TYR A CA 1
ATOM 1605 C C . TYR A 1 197 ? -5.011 0.366 10.636 1.00 97.12 197 TYR A C 1
ATOM 1607 O O . TYR A 1 197 ? -4.615 1.150 9.771 1.00 97.12 197 TYR A O 1
ATOM 1615 N N . LEU A 1 198 ? -4.926 -0.956 10.496 1.00 95.44 198 LEU A N 1
ATOM 1616 C CA . LEU A 1 198 ? -4.464 -1.640 9.291 1.00 95.44 198 LEU A CA 1
ATOM 1617 C C . LEU A 1 198 ? -5.613 -2.451 8.690 1.00 95.44 198 LEU A C 1
ATOM 1619 O O . LEU A 1 198 ? -6.164 -3.333 9.342 1.00 95.44 198 LEU A O 1
ATOM 1623 N N . ILE A 1 199 ? -5.929 -2.201 7.422 1.00 94.81 199 ILE A N 1
ATOM 1624 C CA . ILE A 1 199 ? -6.826 -3.035 6.619 1.00 94.81 199 ILE A CA 1
ATOM 1625 C C . ILE A 1 199 ? -5.969 -3.872 5.675 1.00 94.81 199 ILE A C 1
ATOM 1627 O O . ILE A 1 199 ? -5.239 -3.323 4.852 1.00 94.81 199 ILE A O 1
ATOM 1631 N N . THR A 1 200 ? -6.049 -5.196 5.771 1.00 91.94 200 THR A N 1
ATOM 1632 C CA . THR A 1 200 ? -5.249 -6.110 4.942 1.00 91.94 200 THR A CA 1
ATOM 1633 C C . THR A 1 200 ? -6.006 -7.402 4.621 1.00 91.94 200 THR A C 1
ATOM 1635 O O . THR A 1 200 ? -7.101 -7.632 5.128 1.00 91.94 200 THR A O 1
ATOM 1638 N N . ASN A 1 201 ? -5.454 -8.243 3.746 1.00 90.06 201 ASN A N 1
ATOM 1639 C CA . ASN A 1 201 ? -5.954 -9.599 3.504 1.00 90.06 201 ASN A CA 1
ATOM 1640 C C . ASN A 1 201 ? -5.452 -10.574 4.588 1.00 90.06 201 ASN A C 1
ATOM 1642 O O . ASN A 1 201 ? -4.477 -10.300 5.284 1.00 90.06 201 ASN A O 1
ATOM 1646 N N . PHE A 1 202 ? -6.049 -11.765 4.675 1.00 88.25 202 PHE A N 1
ATOM 1647 C CA . PHE A 1 202 ? -5.439 -12.870 5.424 1.00 88.25 202 PHE A CA 1
ATOM 1648 C C . PHE A 1 202 ? -4.226 -13.431 4.670 1.00 88.25 202 PHE A C 1
ATOM 1650 O O . PHE A 1 202 ? -4.335 -13.829 3.508 1.00 88.25 202 PHE A O 1
ATOM 1657 N N . HIS A 1 203 ? -3.061 -13.471 5.316 1.00 84.62 203 HIS A N 1
ATOM 1658 C CA . HIS A 1 203 ? -1.799 -13.834 4.667 1.00 84.62 203 HIS A CA 1
ATOM 1659 C C . HIS A 1 203 ? -1.488 -15.336 4.766 1.00 84.62 203 HIS A C 1
ATOM 1661 O O . HIS A 1 203 ? -2.050 -16.063 5.584 1.00 84.62 203 HIS A O 1
ATOM 1667 N N . ALA A 1 204 ? -0.583 -15.826 3.915 1.00 72.38 204 ALA A N 1
ATOM 1668 C CA . ALA A 1 204 ? -0.158 -17.223 3.957 1.00 72.38 204 ALA A CA 1
ATOM 1669 C C . ALA A 1 204 ? 0.646 -17.527 5.241 1.00 72.38 204 ALA A C 1
ATOM 1671 O O . ALA A 1 204 ? 1.465 -16.689 5.646 1.00 72.38 204 ALA A O 1
ATOM 1672 N N . PRO A 1 205 ? 0.490 -18.731 5.835 1.00 63.22 205 PRO A N 1
ATOM 1673 C CA . PRO A 1 205 ? 1.390 -19.246 6.867 1.00 63.22 205 PRO A CA 1
ATOM 1674 C C . PRO A 1 205 ? 2.861 -19.115 6.446 1.00 63.22 205 PRO A C 1
ATOM 1676 O O . PRO A 1 205 ? 3.203 -19.449 5.315 1.00 63.22 205 PRO A O 1
ATOM 1679 N N . LYS A 1 206 ? 3.727 -18.662 7.363 1.00 62.69 206 LYS A N 1
ATOM 1680 C CA . LYS A 1 206 ? 5.173 -18.428 7.150 1.00 62.69 206 LYS A CA 1
ATOM 1681 C C . LYS A 1 206 ? 5.546 -17.325 6.142 1.00 62.69 206 LYS A C 1
ATOM 1683 O O . LYS A 1 206 ? 6.662 -17.323 5.639 1.00 62.69 206 LYS A O 1
AT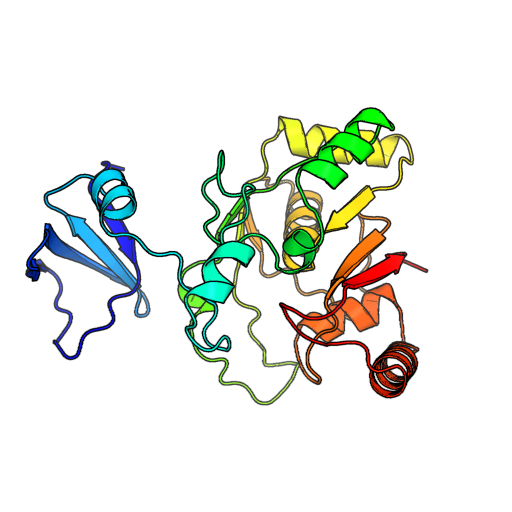OM 1688 N N . SER A 1 207 ? 4.651 -16.383 5.843 1.00 69.06 207 SER A N 1
ATOM 1689 C CA . SER A 1 207 ? 5.027 -15.172 5.095 1.00 69.06 207 SER A CA 1
ATOM 1690 C C . SER A 1 207 ? 5.620 -14.106 6.019 1.00 69.06 207 SER A C 1
ATOM 1692 O O . SER A 1 207 ? 5.210 -13.997 7.174 1.00 69.06 207 SER A O 1
ATOM 1694 N N . SER A 1 208 ? 6.526 -13.270 5.506 1.00 68.56 208 SER A N 1
ATOM 1695 C CA . SER A 1 208 ? 7.006 -12.076 6.221 1.00 68.56 208 SER A CA 1
ATOM 1696 C C . SER A 1 208 ? 5.853 -11.147 6.624 1.00 68.56 208 SER A C 1
ATOM 1698 O O . SER A 1 208 ? 5.885 -10.543 7.683 1.00 68.56 208 SER A O 1
ATOM 1700 N N . LEU A 1 209 ? 4.758 -11.114 5.860 1.00 79.31 209 LEU A N 1
ATOM 1701 C CA . LEU A 1 209 ? 3.557 -10.341 6.198 1.00 79.31 209 LEU A CA 1
ATOM 1702 C C . LEU A 1 209 ? 2.865 -10.803 7.492 1.00 79.31 209 LEU A C 1
ATOM 1704 O O . LEU A 1 209 ? 2.158 -10.014 8.118 1.00 79.31 209 LEU A O 1
ATOM 1708 N N . LEU A 1 210 ? 3.080 -12.047 7.936 1.00 83.19 210 LEU A N 1
ATOM 1709 C CA . LEU A 1 210 ? 2.584 -12.487 9.241 1.00 83.19 210 LEU A CA 1
ATOM 1710 C C . LEU A 1 210 ? 3.310 -11.827 10.408 1.00 83.19 210 LEU A C 1
ATOM 1712 O O . LEU A 1 210 ? 2.711 -11.741 11.475 1.00 83.19 210 LEU A O 1
ATOM 1716 N N . SER A 1 211 ? 4.543 -11.337 10.238 1.00 85.81 211 SER A N 1
ATOM 1717 C CA . SER A 1 211 ? 5.210 -10.584 11.306 1.00 85.81 211 SER A CA 1
ATOM 1718 C C . SER A 1 211 ? 4.474 -9.273 11.590 1.00 85.81 211 SER A C 1
ATOM 1720 O O . SER A 1 211 ? 4.307 -8.916 12.751 1.00 85.81 211 SER A O 1
ATOM 1722 N N . ILE A 1 212 ? 3.931 -8.624 10.552 1.00 89.50 212 ILE A N 1
ATOM 1723 C CA . ILE A 1 212 ? 3.079 -7.433 10.688 1.00 89.50 212 ILE A CA 1
ATOM 1724 C C . ILE A 1 212 ? 1.788 -7.793 11.421 1.00 89.50 212 ILE A C 1
ATOM 1726 O O . ILE A 1 212 ? 1.389 -7.085 12.335 1.00 89.50 212 ILE A O 1
ATOM 1730 N N . VAL A 1 213 ? 1.145 -8.910 11.070 1.00 90.06 213 VAL A N 1
ATOM 1731 C CA . VAL A 1 213 ? -0.071 -9.368 11.767 1.00 90.06 213 VAL A CA 1
ATOM 1732 C C . VAL A 1 213 ? 0.216 -9.684 13.235 1.00 90.06 213 VAL A C 1
ATOM 1734 O O . VAL A 1 213 ? -0.549 -9.289 14.109 1.00 90.06 213 VAL A O 1
ATOM 1737 N N . ALA A 1 214 ? 1.323 -10.375 13.511 1.00 89.94 214 ALA A N 1
ATOM 1738 C CA . ALA A 1 214 ? 1.762 -10.681 14.865 1.00 89.94 214 ALA A CA 1
ATOM 1739 C C . ALA A 1 214 ? 2.099 -9.414 15.660 1.00 89.94 214 ALA A C 1
ATOM 1741 O O . ALA A 1 214 ? 1.872 -9.386 16.862 1.00 89.94 214 ALA A O 1
ATOM 1742 N N . ASN A 1 215 ? 2.598 -8.371 14.997 1.00 91.75 215 ASN A N 1
ATOM 1743 C CA . ASN A 1 215 ? 2.825 -7.066 15.598 1.00 91.75 215 ASN A CA 1
ATOM 1744 C C . ASN A 1 215 ? 1.508 -6.352 15.949 1.00 91.75 215 ASN A C 1
ATOM 1746 O O . ASN A 1 215 ? 1.339 -5.938 17.088 1.00 91.75 215 ASN A O 1
ATOM 1750 N N . 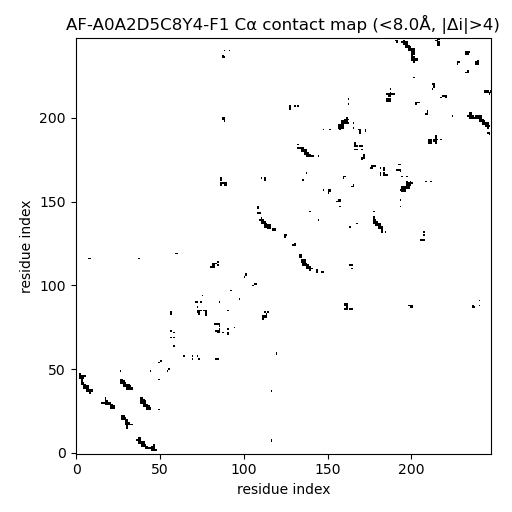VAL A 1 216 ? 0.561 -6.250 15.008 1.00 92.19 216 VAL A N 1
ATOM 1751 C CA . VAL A 1 216 ? -0.664 -5.449 15.213 1.00 92.19 216 VAL A CA 1
ATOM 1752 C C . VAL A 1 216 ? -1.744 -6.155 16.034 1.00 92.19 216 VAL A C 1
ATOM 1754 O O . VAL A 1 216 ? -2.586 -5.486 16.612 1.00 92.19 216 VAL A O 1
ATOM 1757 N N . TYR A 1 217 ? -1.768 -7.490 16.060 1.00 91.94 217 TYR A N 1
ATOM 1758 C CA . TYR A 1 217 ? -2.777 -8.274 16.789 1.00 91.94 217 TYR A CA 1
ATOM 1759 C C . TYR A 1 217 ? -2.187 -9.071 17.965 1.00 91.94 217 TYR A C 1
ATOM 1761 O O . TYR A 1 217 ? -2.914 -9.684 18.750 1.00 91.94 217 TYR A O 1
ATOM 1769 N N . GLY A 1 218 ? -0.859 -9.106 18.084 1.00 89.69 218 GLY A N 1
ATOM 1770 C CA . GLY A 1 218 ? -0.161 -9.812 19.151 1.00 89.69 218 GLY A CA 1
ATOM 1771 C C . GLY A 1 218 ? -0.227 -11.338 19.039 1.00 89.69 218 GLY A C 1
ATOM 1772 O O . GLY A 1 218 ? -0.603 -11.930 18.021 1.00 89.69 218 GLY A O 1
ATOM 1773 N N . ALA A 1 219 ? 0.115 -12.010 20.142 1.00 88.50 219 ALA A N 1
ATOM 1774 C CA . ALA A 1 219 ? 0.225 -13.470 20.232 1.00 88.50 219 ALA A CA 1
ATOM 1775 C C . ALA A 1 219 ? -1.089 -14.236 19.954 1.00 88.50 219 ALA A C 1
ATOM 1777 O O . ALA A 1 219 ? -1.075 -15.456 19.783 1.00 88.50 219 ALA A O 1
ATOM 1778 N N . GLY A 1 220 ? -2.232 -13.543 19.897 1.00 90.38 220 GLY A N 1
ATOM 1779 C CA . GLY A 1 220 ? -3.535 -14.129 19.588 1.00 90.38 220 GLY A CA 1
ATOM 1780 C C . GLY A 1 220 ? -3.736 -14.492 18.113 1.00 90.38 220 GLY A C 1
ATOM 1781 O O . GLY A 1 220 ? -4.678 -15.227 17.802 1.00 90.38 220 GLY A O 1
ATOM 1782 N N . TRP A 1 221 ? -2.879 -14.017 17.200 1.00 91.06 221 TRP A N 1
ATOM 1783 C CA . TRP A 1 221 ? -3.105 -14.143 15.752 1.00 91.06 221 TRP A CA 1
ATOM 1784 C C . TRP A 1 221 ? -3.328 -15.580 15.249 1.00 91.06 221 TRP A C 1
ATOM 1786 O O . TRP A 1 221 ? -4.175 -15.747 14.366 1.00 91.06 221 TRP A O 1
ATOM 1796 N N . PRO A 1 222 ? -2.708 -16.645 15.813 1.00 91.12 222 PRO A N 1
ATOM 1797 C CA . PRO A 1 222 ? -2.977 -18.007 15.356 1.00 91.12 222 PRO A CA 1
ATOM 1798 C C . PRO A 1 222 ? -4.427 -18.429 15.615 1.00 91.12 222 PRO A C 1
ATOM 1800 O O . PRO A 1 222 ? -5.033 -19.107 14.787 1.00 91.12 222 PRO A O 1
ATOM 1803 N N . LYS A 1 223 ? -5.015 -17.993 16.739 1.00 93.69 223 LYS A N 1
ATOM 1804 C CA . LYS A 1 223 ? -6.418 -18.285 17.075 1.00 93.69 223 LYS A CA 1
ATOM 1805 C C . LYS A 1 223 ? -7.374 -17.562 16.129 1.00 93.69 223 LYS A C 1
ATOM 1807 O O . LYS A 1 223 ? -8.339 -18.170 15.674 1.00 93.69 223 LYS A O 1
ATOM 1812 N N . LEU A 1 224 ? -7.080 -16.305 15.791 1.00 93.31 224 LEU A N 1
ATOM 1813 C CA . LEU A 1 224 ? -7.835 -15.548 14.787 1.00 93.31 224 LEU A CA 1
ATOM 1814 C C . LEU A 1 224 ? -7.799 -16.243 13.420 1.00 93.31 224 LEU A C 1
ATOM 1816 O O . LEU A 1 224 ? -8.832 -16.391 12.772 1.00 93.31 224 LEU A O 1
ATOM 1820 N N . TYR A 1 225 ? -6.624 -16.702 12.993 1.00 92.19 225 TYR A N 1
ATOM 1821 C CA . TYR A 1 225 ? -6.457 -17.380 11.707 1.00 92.19 225 TYR A CA 1
ATOM 1822 C C . TYR A 1 225 ? -7.176 -18.732 11.685 1.00 92.19 225 TYR A C 1
ATOM 1824 O O . TYR A 1 225 ? -7.836 -19.060 10.700 1.00 92.19 225 TYR A O 1
ATOM 1832 N N . GLN A 1 226 ? -7.130 -19.485 12.788 1.00 93.56 226 GLN A N 1
ATOM 1833 C CA . GLN A 1 226 ? -7.904 -20.716 12.931 1.00 93.56 226 GLN A CA 1
ATOM 1834 C C . GLN A 1 226 ? -9.412 -20.447 12.865 1.00 93.56 226 GLN A C 1
ATOM 1836 O O . GLN A 1 226 ? -10.136 -21.178 12.192 1.00 93.56 226 GLN A O 1
ATOM 1841 N N . TYR A 1 227 ? -9.889 -19.392 13.528 1.00 94.94 227 TYR A N 1
ATOM 1842 C CA . TYR A 1 227 ? -11.286 -18.973 13.446 1.00 94.94 227 TYR A CA 1
ATOM 1843 C C . TYR A 1 227 ? -11.687 -18.611 12.011 1.00 94.94 227 TYR A C 1
ATOM 1845 O O . TYR A 1 227 ? -12.733 -19.061 11.544 1.00 94.94 227 TYR A O 1
ATOM 1853 N N . ALA A 1 228 ? -10.851 -17.852 11.301 1.00 93.94 228 ALA A N 1
ATOM 1854 C CA . ALA A 1 228 ? -11.093 -17.463 9.916 1.00 93.94 228 ALA A CA 1
ATOM 1855 C C . ALA A 1 228 ? -11.220 -18.689 8.997 1.00 93.94 228 ALA A C 1
ATOM 1857 O O . ALA A 1 228 ? -12.180 -18.784 8.233 1.00 93.94 228 ALA A O 1
ATOM 1858 N N . LEU A 1 229 ? -10.315 -19.664 9.137 1.00 91.50 229 LEU A N 1
ATOM 1859 C CA . LEU A 1 229 ? -10.378 -20.935 8.409 1.00 91.50 229 LEU A CA 1
ATOM 1860 C C . LEU A 1 229 ? -11.652 -21.722 8.740 1.00 91.50 229 LEU A C 1
ATOM 1862 O O . LEU A 1 229 ? -12.364 -22.148 7.833 1.00 91.50 229 LEU A O 1
ATOM 1866 N N . ASN A 1 230 ? -11.969 -21.876 10.028 1.00 96.12 230 ASN A N 1
ATOM 1867 C CA . ASN A 1 230 ? -13.154 -22.611 10.480 1.00 96.12 230 ASN A CA 1
ATOM 1868 C C . ASN A 1 230 ? -14.466 -21.944 10.036 1.00 96.12 230 ASN A C 1
ATOM 1870 O O . ASN A 1 230 ? -15.470 -22.625 9.852 1.00 96.12 230 ASN A O 1
ATOM 1874 N N . SER A 1 231 ? -14.452 -20.622 9.855 1.00 95.94 231 SER A N 1
ATOM 1875 C CA . SER A 1 231 ? -15.602 -19.833 9.399 1.00 95.94 231 SER A CA 1
ATOM 1876 C C . SER A 1 231 ? -15.720 -19.764 7.873 1.00 95.94 231 SER A C 1
ATOM 1878 O O . SER A 1 231 ? -16.624 -19.111 7.359 1.00 95.94 231 SER A O 1
ATOM 1880 N N . GLY A 1 232 ? -14.816 -20.416 7.134 1.00 94.00 232 GLY A N 1
ATOM 1881 C CA . GLY A 1 232 ? -14.826 -20.422 5.672 1.00 94.00 232 GLY A CA 1
ATOM 1882 C C . GLY A 1 232 ? -14.394 -19.100 5.030 1.00 94.00 232 GLY A C 1
ATOM 1883 O O . GLY A 1 232 ? -14.714 -18.875 3.860 1.00 94.00 232 GLY A O 1
ATOM 1884 N N . LEU A 1 233 ? -13.675 -18.235 5.760 1.00 93.31 233 LEU A N 1
ATOM 1885 C CA . LEU A 1 233 ? -13.090 -17.026 5.180 1.00 93.31 233 LEU A CA 1
ATOM 1886 C C . LEU A 1 233 ? -12.014 -17.398 4.158 1.00 93.31 233 LEU A C 1
ATOM 1888 O O . LEU A 1 233 ? -11.236 -18.341 4.333 1.00 93.31 233 LEU A O 1
ATOM 1892 N N . LYS A 1 234 ? -11.963 -16.636 3.072 1.00 87.69 234 LYS A N 1
ATOM 1893 C CA . LYS A 1 234 ? -11.011 -16.810 1.979 1.00 87.69 234 LYS A CA 1
ATOM 1894 C C . LYS A 1 234 ? -9.723 -16.066 2.301 1.00 87.69 234 LYS A C 1
ATOM 1896 O O . LYS A 1 234 ? -9.745 -14.920 2.733 1.00 87.69 234 LYS A O 1
ATOM 1901 N N . PHE A 1 235 ? -8.590 -16.706 2.042 1.00 84.75 235 PHE A N 1
ATOM 1902 C CA . PHE A 1 235 ? -7.264 -16.151 2.314 1.00 84.75 235 PHE A CA 1
ATOM 1903 C C . PHE A 1 235 ? -6.609 -15.603 1.039 1.00 84.75 235 PHE A C 1
ATOM 1905 O O . PHE A 1 235 ? -7.080 -15.843 -0.075 1.00 84.75 235 PHE A O 1
ATOM 1912 N N . LEU A 1 236 ? -5.467 -14.934 1.215 1.00 79.31 236 LEU A N 1
ATOM 1913 C CA . LEU A 1 236 ? -4.588 -14.397 0.175 1.00 79.31 236 LEU A CA 1
ATOM 1914 C C . LEU A 1 236 ? -5.192 -13.202 -0.581 1.00 79.31 236 LEU A C 1
ATOM 1916 O O . LEU A 1 236 ? -6.200 -12.622 -0.185 1.00 79.31 236 LEU A O 1
ATOM 1920 N N . SER A 1 237 ? -4.537 -12.811 -1.674 1.00 69.06 237 SER A N 1
ATOM 1921 C CA . SER A 1 237 ? -4.764 -11.564 -2.413 1.00 69.06 237 SER A CA 1
ATOM 1922 C C . SER A 1 237 ? -6.201 -11.329 -2.892 1.00 69.06 237 SER A C 1
ATOM 1924 O O . SER A 1 237 ? -6.624 -10.183 -2.997 1.00 69.06 237 SER A O 1
ATOM 1926 N N . PHE A 1 238 ? -6.963 -12.390 -3.175 1.00 73.12 238 PHE A N 1
ATOM 1927 C CA . PHE A 1 238 ? -8.376 -12.303 -3.588 1.00 73.12 238 PHE A CA 1
ATOM 1928 C C . PHE A 1 238 ? -9.346 -12.849 -2.535 1.00 73.12 238 PHE A C 1
ATOM 1930 O O . PHE A 1 238 ? -10.512 -13.109 -2.837 1.00 73.12 238 PHE A O 1
ATOM 1937 N N . GLY A 1 239 ? -8.842 -13.088 -1.327 1.00 82.62 239 GLY A N 1
ATOM 1938 C CA . GLY A 1 239 ? -9.640 -13.496 -0.188 1.00 82.62 239 GLY A CA 1
ATOM 1939 C C . GLY A 1 239 ? -10.313 -12.319 0.503 1.00 82.62 239 GLY A C 1
ATOM 1940 O O . GLY A 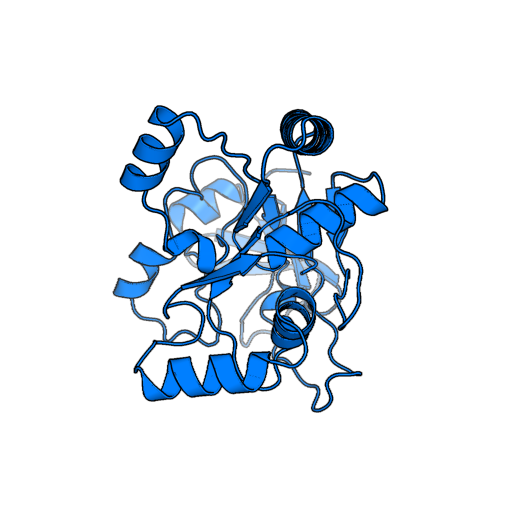1 239 ? -10.307 -11.192 0.007 1.00 82.62 239 GLY A O 1
ATOM 1941 N N . ASP A 1 240 ? -10.867 -12.592 1.674 1.00 90.56 240 ASP A N 1
ATOM 1942 C CA . ASP A 1 240 ? -11.499 -11.599 2.529 1.00 90.56 240 ASP A CA 1
ATOM 1943 C C . ASP A 1 240 ? -10.465 -10.627 3.126 1.00 90.56 240 ASP A C 1
ATOM 1945 O O . ASP A 1 240 ? -9.250 -10.873 3.124 1.00 90.56 240 ASP A O 1
ATOM 1949 N N . ALA A 1 241 ? -10.967 -9.494 3.617 1.00 91.62 241 ALA A N 1
ATOM 1950 C CA . ALA A 1 241 ? -10.188 -8.501 4.345 1.00 91.62 241 ALA A CA 1
ATOM 1951 C C . ALA A 1 241 ? -10.446 -8.581 5.849 1.00 91.62 241 ALA A C 1
ATOM 1953 O O . ALA A 1 241 ? -11.521 -8.972 6.303 1.00 91.62 241 ALA A O 1
ATOM 1954 N N . VAL A 1 242 ? -9.458 -8.133 6.609 1.00 94.50 242 VAL A N 1
ATOM 1955 C CA . VAL A 1 242 ? -9.502 -7.964 8.055 1.00 94.50 242 VAL A CA 1
ATOM 1956 C C . VAL A 1 242 ? -9.014 -6.564 8.403 1.00 94.50 242 VAL A C 1
ATOM 1958 O O . VAL A 1 242 ? -8.130 -6.016 7.739 1.00 94.50 242 VAL A O 1
ATOM 1961 N N . ILE A 1 243 ? -9.620 -5.984 9.436 1.00 96.00 243 ILE A N 1
ATOM 1962 C CA . ILE A 1 243 ? -9.182 -4.730 10.031 1.00 96.00 243 ILE A CA 1
ATOM 1963 C C . ILE A 1 243 ? -8.567 -5.002 11.401 1.00 96.00 243 ILE A C 1
ATOM 1965 O O . ILE A 1 243 ? -9.164 -5.682 12.233 1.00 96.00 243 ILE A O 1
ATOM 1969 N N . PHE A 1 244 ? -7.379 -4.458 11.619 1.00 95.31 244 PHE A N 1
ATOM 1970 C CA . PHE A 1 244 ? -6.670 -4.487 12.888 1.00 95.31 244 PHE A CA 1
ATOM 1971 C C . PHE A 1 244 ? -6.594 -3.080 13.449 1.00 95.31 244 PHE A C 1
ATOM 1973 O O . PHE A 1 244 ? -6.327 -2.140 12.700 1.00 95.31 244 PHE A O 1
ATOM 1980 N N . LYS A 1 245 ? -6.800 -2.948 14.756 1.00 94.50 245 LYS A N 1
ATOM 1981 C CA . LYS A 1 245 ? -6.343 -1.773 15.486 1.00 94.50 245 LYS A CA 1
ATOM 1982 C C . LYS A 1 245 ? -4.870 -1.978 15.825 1.00 94.50 245 LYS A C 1
ATOM 1984 O O . LYS A 1 245 ? -4.466 -3.086 16.149 1.00 94.50 245 LYS A O 1
ATOM 1989 N N . VAL A 1 246 ? -4.072 -0.940 15.643 1.00 91.44 246 VAL A N 1
ATOM 1990 C CA . VAL A 1 246 ? -2.618 -0.980 15.772 1.00 91.44 246 VAL A CA 1
ATOM 1991 C C . VAL A 1 246 ? -2.218 -0.494 17.167 1.00 91.44 246 VAL A C 1
ATOM 1993 O O . VAL A 1 246 ? -2.805 0.462 17.671 1.00 91.44 246 VAL A O 1
ATOM 1996 N N . ASN A 1 247 ? -1.189 -1.115 17.757 1.00 71.56 247 ASN A N 1
ATOM 1997 C CA . ASN A 1 247 ? -0.667 -0.812 19.098 1.00 71.56 247 ASN A CA 1
ATOM 1998 C C . ASN A 1 247 ? -1.683 -1.019 20.249 1.00 71.56 247 ASN A C 1
ATOM 2000 O O . ASN A 1 247 ? -1.670 -0.249 21.213 1.00 71.56 247 ASN A O 1
ATOM 2004 N N . GLU A 1 248 ? -2.551 -2.032 20.150 1.00 60.34 248 GLU A N 1
ATOM 2005 C CA . GLU A 1 248 ? -3.372 -2.526 21.275 1.00 60.34 248 GLU A CA 1
ATOM 2006 C C . GLU A 1 248 ? -2.802 -3.789 21.921 1.00 60.34 248 GLU A C 1
ATOM 2008 O O . GLU A 1 248 ? -2.281 -4.656 21.183 1.00 60.34 248 GLU A O 1
#

Secondary structure (DSSP, 8-state):
--TTEEEE----SS---TT-EEE-SS-EEEEEEEETTEEEEEESS-HHHHHHHH--PPPPTTS---HHHHHHHS-GGGSSSS-S---GGGGG--HHHHHHHHHTT------EEE--GGGGSPP--SSGGG--PPPEEEE--HHHHHHHHHHHHTTPPPEEESHHHHHHHHHHHHH--SEEEE-----TTPPP-S-SEEEEEPPPTT-THHHHHHHHHGGGHHHHHHHHHHTTPPPSTTS-EEEEES--